Protein AF-0000000077099229 (afdb_homodimer)

Nearest PDB structures (foldseek):
  5cpg-assembly1_B  TM=9.587E-01  e=9.617E-16  Pseudomonas aeruginosa
  1iq6-assembly1_A  TM=9.570E-01  e=9.089E-16  Aeromonas caviae
  4rlu-assembly1_A  TM=8.015E-01  e=5.102E-09  Mycobacterium tuberculosis H37Rv
  4rlw-assembly1_A  TM=8.121E-01  e=6.395E-09  Mycobacterium tuberculosis H37Rv
  5zy8-assembly1_C  TM=7.718E-01  e=1.602E-07  Mycobacterium tuberculosis H37Rv

pLDDT: mean 91.61, std 17.65, range [23.22, 98.94]

Secondary structure (DSSP, 8-state):
-------TT-EEEEEEE--HHHHHHHHHHH----HHHH-HHHHHTSTTSS-B--HHHHHHHHHHHHHHTSS-TTPEEEEEEEEE-S--BTTPEEEEEEEEEEEEE-SS-EEEEEEEEEE-TT--EEEEEEEEEE-------GGGT-/-------TT-EEEEEEE--HHHHHHHHHHH----HHHH-HHHHHTSTTSS-B--HHHHHHHHHHHHHHTSS-TTPEEEEEEEEE-S--BTT-EEEEEEEEEEEEE-SS-EEEEEEEEEE-TT--EEEEEEEEEE-------GGGT-

Organism: Anaerostipes caccae (strain DSM 14662 / CCUG 47493 / JCM 13470 / NCIMB 13811 / L1-92) (NCBI:txid411490)

Sequence (292 aa):
MGNCSLKVGDECSFCKQISNEDVLAFAEVTGDKNPLHLDDDYAKDTVFKERIAHGMISAGVISAAIAMKLPGPGTTYLGQSLKFTGPVKIGDTVTASLRVKELKEKTKFTIATITTTCVNQEGRVVVEGEATVIPPEHKEDTACLNMGNCSLKVGDECSFCKQISNEDVLAFAEVTGDKNPLHLDDDYAKDTVFKERIAHGMISAGVISAAIAMKLPGPGTTYLGQSLKFTGPVKIGDTVTASLRVKELKEKTKFTIATITTTCVNQEGRVVVEGEATVIPPEHKEDTACLN

Radius of gyration: 19.51 Å; Cα contacts (8 Å, |Δi|>4): 720; chains: 2; bounding box: 43×66×43 Å

Structure (mmCIF, N/CA/C/O backbone):
data_AF-0000000077099229-model_v1
#
loop_
_entity.id
_entity.type
_entity.pdbx_description
1 polymer 'MaoC-like protein'
#
loop_
_atom_site.group_PDB
_atom_site.id
_atom_site.type_symbol
_atom_site.label_atom_id
_atom_site.label_alt_id
_atom_site.label_comp_id
_atom_site.label_asym_id
_atom_site.label_entity_id
_atom_site.label_seq_id
_atom_site.pdbx_PDB_ins_code
_atom_site.Cartn_x
_atom_site.Cartn_y
_atom_site.Cartn_z
_atom_site.occupancy
_atom_site.B_iso_or_equiv
_atom_site.auth_seq_id
_atom_site.auth_comp_id
_atom_site.auth_asym_id
_atom_site.auth_atom_id
_atom_site.pdbx_PDB_model_num
ATOM 1 N N . MET A 1 1 ? -17.109 25.312 11.188 1 26.19 1 MET A N 1
ATOM 2 C CA . MET A 1 1 ? -16.938 23.859 11.281 1 26.19 1 MET A CA 1
ATOM 3 C C . MET A 1 1 ? -15.875 23.5 12.305 1 26.19 1 MET A C 1
ATOM 5 O O . MET A 1 1 ? -14.742 23.984 12.227 1 26.19 1 MET A O 1
ATOM 9 N N . GLY A 1 2 ? -16.125 23.328 13.539 1 33.41 2 GLY A N 1
ATOM 10 C CA . GLY A 1 2 ? -15.312 23.281 14.75 1 33.41 2 GLY A CA 1
ATOM 11 C C . GLY A 1 2 ? -14.023 22.5 14.562 1 33.41 2 GLY A C 1
ATOM 12 O O . GLY A 1 2 ? -13.938 21.609 13.711 1 33.41 2 GLY A O 1
ATOM 13 N N . ASN A 1 3 ? -12.867 22.984 14.719 1 41.84 3 ASN A N 1
ATOM 14 C CA . ASN A 1 3 ? -11.531 22.406 14.758 1 41.84 3 ASN A CA 1
ATOM 15 C C . ASN A 1 3 ? -11.539 21.016 15.375 1 41.84 3 ASN A C 1
ATOM 17 O O . ASN A 1 3 ? -11.281 20.859 16.562 1 41.84 3 ASN A O 1
ATOM 21 N N . CYS A 1 4 ? -12.562 20.172 15.344 1 52 4 CYS A N 1
ATOM 22 C CA . CYS A 1 4 ? -12.789 19.016 16.188 1 52 4 CYS A CA 1
ATOM 23 C C . CYS A 1 4 ? -11.539 18.141 16.281 1 52 4 CYS A C 1
ATOM 25 O O . CYS A 1 4 ? -11.055 17.641 15.266 1 52 4 CYS A O 1
ATOM 27 N N . SER A 1 5 ? -10.562 18.438 17.422 1 77.94 5 SER A N 1
ATOM 28 C CA . SER A 1 5 ? -9.414 17.641 17.812 1 77.94 5 SER A CA 1
ATOM 29 C C . SER A 1 5 ? -9.688 16.141 17.641 1 77.94 5 SER A C 1
ATOM 31 O O . SER A 1 5 ? -10.812 15.688 17.844 1 77.94 5 SER A O 1
ATOM 33 N N . LEU A 1 6 ? -8.93 15.469 17.031 1 91.19 6 LEU A N 1
ATOM 34 C CA . LEU A 1 6 ? -8.992 14.023 16.875 1 91.19 6 LEU A CA 1
ATOM 35 C C . LEU A 1 6 ? -9.18 13.336 18.219 1 91.19 6 LEU A C 1
ATOM 37 O O . LEU A 1 6 ? -8.508 13.68 19.203 1 91.19 6 LEU A O 1
ATOM 41 N N . LYS A 1 7 ? -10.172 12.547 18.406 1 94.56 7 LYS A N 1
ATOM 42 C CA . LYS A 1 7 ? -10.438 11.828 19.656 1 94.56 7 LYS A CA 1
ATOM 43 C C . LYS A 1 7 ? -10.516 10.328 19.422 1 94.56 7 LYS A C 1
ATOM 45 O O . LYS A 1 7 ? -10.898 9.883 18.328 1 94.56 7 LYS A O 1
ATOM 50 N N . VAL A 1 8 ? -10.133 9.617 20.469 1 97.06 8 VAL A N 1
ATOM 51 C CA . VAL A 1 8 ? -10.305 8.172 20.422 1 97.06 8 VAL A CA 1
ATOM 52 C C . VAL A 1 8 ? -11.773 7.832 20.141 1 97.06 8 VAL A C 1
ATOM 54 O O . VAL A 1 8 ? -12.672 8.422 20.75 1 97.06 8 VAL A O 1
ATOM 57 N N . GLY A 1 9 ? -12.023 6.957 19.188 1 97.69 9 GLY A N 1
ATOM 58 C CA . GLY A 1 9 ? -13.383 6.578 18.828 1 97.69 9 GLY A CA 1
ATOM 59 C C . GLY A 1 9 ? -13.891 7.27 17.578 1 97.69 9 GLY A C 1
ATOM 60 O O . GLY A 1 9 ? -14.898 6.852 17 1 97.69 9 GLY A O 1
ATOM 61 N N . ASP A 1 10 ? -13.258 8.391 17.234 1 97.25 10 ASP A N 1
ATOM 62 C CA . ASP A 1 10 ? -13.625 9.031 15.977 1 97.25 10 ASP A CA 1
ATOM 63 C C . ASP A 1 10 ? -13.578 8.031 14.82 1 97.25 10 ASP A C 1
ATOM 65 O O . ASP A 1 10 ? -12.68 7.184 14.766 1 97.25 10 ASP A O 1
ATOM 69 N N . GLU A 1 11 ? -14.516 8.062 13.93 1 98.06 11 GLU A N 1
ATOM 70 C CA . GLU A 1 11 ? -14.594 7.16 12.781 1 98.06 11 GLU A CA 1
ATOM 71 C C . GLU A 1 11 ? -14.945 7.922 11.508 1 98.06 11 GLU A C 1
ATOM 73 O O . GLU A 1 11 ? -15.602 8.961 11.562 1 98.06 11 GLU A O 1
ATOM 78 N N . CYS A 1 12 ? -14.531 7.434 10.406 1 97.88 12 CYS A N 1
ATOM 79 C CA . CYS A 1 12 ? -14.883 7.93 9.078 1 97.88 12 CYS A CA 1
ATOM 80 C C . CYS A 1 12 ? -14.648 6.863 8.016 1 97.88 12 CYS A C 1
ATOM 82 O O . CYS A 1 12 ? -14.086 5.805 8.305 1 97.88 12 CYS A O 1
ATOM 84 N N . SER A 1 13 ? -15.172 7.059 6.852 1 98.19 13 SER A N 1
ATOM 85 C CA . SER A 1 13 ? -14.977 6.121 5.754 1 98.19 13 SER A CA 1
ATOM 86 C C . SER A 1 13 ? -14.781 6.852 4.43 1 98.19 13 SER A C 1
ATOM 88 O O . SER A 1 13 ? -15.078 8.039 4.32 1 98.19 13 SER A O 1
ATOM 90 N N . PHE A 1 14 ? -14.234 6.199 3.549 1 98.44 14 PHE A N 1
ATOM 91 C CA . PHE A 1 14 ? -13.977 6.617 2.176 1 98.44 14 PHE A CA 1
ATOM 92 C C . PHE A 1 14 ? -14.148 5.449 1.213 1 98.44 14 PHE A C 1
ATOM 94 O O . PHE A 1 14 ? -13.719 4.332 1.501 1 98.44 14 PHE A O 1
ATOM 101 N N . CYS A 1 15 ? -14.875 5.605 0.124 1 98.19 15 CYS A N 1
ATOM 102 C CA . CYS A 1 15 ? -15.062 4.488 -0.792 1 98.19 15 CYS A CA 1
ATOM 103 C C . CYS A 1 15 ? -14.68 4.875 -2.215 1 98.19 15 CYS A C 1
ATOM 105 O O . CYS A 1 15 ? -14.758 6.051 -2.584 1 98.19 15 CYS A O 1
ATOM 107 N N . LYS A 1 16 ? -14.32 3.922 -2.941 1 98.5 16 LYS A N 1
ATOM 108 C CA . LYS A 1 16 ? -13.945 4.07 -4.348 1 98.5 16 LYS A CA 1
ATOM 109 C C . LYS A 1 16 ? -14.234 2.791 -5.129 1 98.5 16 LYS A C 1
ATOM 111 O O . LYS A 1 16 ? -13.977 1.688 -4.641 1 98.5 16 LYS A O 1
ATOM 116 N N . GLN A 1 17 ? -14.797 2.98 -6.266 1 98.81 17 GLN A N 1
ATOM 117 C CA . GLN A 1 17 ? -14.891 1.844 -7.18 1 98.81 17 GLN A CA 1
ATOM 118 C C . GLN A 1 17 ? -13.562 1.592 -7.883 1 98.81 17 GLN A C 1
ATOM 120 O O . GLN A 1 17 ? -12.922 2.527 -8.367 1 98.81 17 GLN A O 1
ATOM 125 N N . ILE A 1 18 ? -13.141 0.345 -7.953 1 98.81 18 ILE A N 1
ATOM 126 C CA . ILE A 1 18 ? -11.891 -0.024 -8.594 1 98.81 18 ILE A CA 1
ATOM 127 C C . ILE A 1 18 ? -12.156 -0.46 -10.039 1 98.81 18 ILE A C 1
ATOM 129 O O . ILE A 1 18 ? -12.641 -1.569 -10.273 1 98.81 18 ILE A O 1
ATOM 133 N N . SER A 1 19 ? -11.742 0.372 -10.961 1 98.81 19 SER A N 1
ATOM 134 C CA . SER A 1 19 ? -12.016 0.11 -12.375 1 98.81 19 SER A CA 1
ATOM 135 C C . SER A 1 19 ? -10.859 -0.639 -13.031 1 98.81 19 SER A C 1
ATOM 137 O O . SER A 1 19 ? -9.797 -0.795 -12.43 1 98.81 19 SER A O 1
ATOM 139 N N . ASN A 1 20 ? -11.117 -1.108 -14.234 1 98.69 20 ASN A N 1
ATOM 140 C CA . ASN A 1 20 ? -10.047 -1.685 -15.039 1 98.69 20 ASN A CA 1
ATOM 141 C C . ASN A 1 20 ? -8.906 -0.693 -15.25 1 98.69 20 ASN A C 1
ATOM 143 O O . ASN A 1 20 ? -7.734 -1.069 -15.195 1 98.69 20 ASN A O 1
ATOM 147 N N . GLU A 1 21 ? -9.273 0.571 -15.508 1 98.62 21 GLU A N 1
ATOM 148 C CA . GLU A 1 21 ? -8.273 1.614 -15.695 1 98.62 21 GLU A CA 1
ATOM 149 C C . GLU A 1 21 ? -7.406 1.784 -14.453 1 98.62 21 GLU A C 1
ATOM 151 O O . GLU A 1 21 ? -6.207 2.041 -14.555 1 98.62 21 GLU A O 1
ATOM 156 N N . ASP A 1 22 ? -8.008 1.665 -13.305 1 98.81 22 ASP A N 1
ATOM 157 C CA . ASP A 1 22 ? -7.254 1.755 -12.062 1 98.81 22 ASP A CA 1
ATOM 158 C C . ASP A 1 22 ? -6.223 0.633 -11.961 1 98.81 22 ASP A C 1
ATOM 160 O O . ASP A 1 22 ? -5.078 0.87 -11.578 1 98.81 22 ASP A O 1
ATOM 164 N N . VAL A 1 23 ? -6.645 -0.583 -12.289 1 98.81 23 VAL A N 1
ATOM 165 C CA . VAL A 1 23 ? -5.777 -1.754 -12.211 1 98.81 23 VAL A CA 1
ATOM 166 C C . VAL A 1 23 ? -4.594 -1.585 -13.164 1 98.81 23 VAL A C 1
ATOM 168 O O . VAL A 1 23 ? -3.443 -1.813 -12.781 1 98.81 23 VAL A O 1
ATOM 171 N N . LEU A 1 24 ? -4.871 -1.12 -14.375 1 98.69 24 LEU A N 1
ATOM 172 C CA . LEU A 1 24 ? -3.812 -0.911 -15.352 1 98.69 24 LEU A CA 1
ATOM 173 C C . LEU A 1 24 ? -2.861 0.191 -14.898 1 98.69 24 LEU A C 1
ATOM 175 O O . LEU A 1 24 ? -1.641 0.04 -15 1 98.69 24 LEU A O 1
ATOM 179 N N . ALA A 1 25 ? -3.42 1.273 -14.445 1 98.75 25 ALA A N 1
ATOM 180 C CA . ALA A 1 25 ? -2.604 2.396 -13.992 1 98.75 25 ALA A CA 1
ATOM 181 C C . ALA A 1 25 ? -1.753 2.008 -12.781 1 98.75 25 ALA A C 1
ATOM 183 O O . ALA A 1 25 ? -0.589 2.402 -12.688 1 98.75 25 ALA A O 1
ATOM 184 N N . PHE A 1 26 ? -2.34 1.227 -11.859 1 98.81 26 PHE A N 1
ATOM 185 C CA . PHE A 1 26 ? -1.591 0.796 -10.68 1 98.81 26 PHE A CA 1
ATOM 186 C C . PHE A 1 26 ? -0.391 -0.053 -11.086 1 98.81 26 PHE A C 1
ATOM 188 O O . PHE A 1 26 ? 0.701 0.104 -10.531 1 98.81 26 PHE A O 1
ATOM 195 N N . ALA A 1 27 ? -0.649 -0.926 -12.016 1 98.69 27 ALA A N 1
ATOM 196 C CA . ALA A 1 27 ? 0.44 -1.76 -12.516 1 98.69 27 ALA A CA 1
ATOM 197 C C . ALA A 1 27 ? 1.562 -0.904 -13.094 1 98.69 27 ALA A C 1
ATOM 199 O O . ALA A 1 27 ? 2.744 -1.193 -12.891 1 98.69 27 ALA A O 1
ATOM 200 N N . GLU A 1 28 ? 1.212 0.116 -13.773 1 98.38 28 GLU A N 1
ATOM 201 C CA . GLU A 1 28 ? 2.211 1.001 -14.367 1 98.38 28 GLU A CA 1
ATOM 202 C C . GLU A 1 28 ? 2.941 1.804 -13.297 1 98.38 28 GLU A C 1
ATOM 204 O O . GLU A 1 28 ? 4.164 1.95 -13.352 1 98.38 28 GLU A O 1
ATOM 209 N N . VAL A 1 29 ? 2.238 2.322 -12.367 1 98.62 29 VAL A N 1
ATOM 210 C CA . VAL A 1 29 ? 2.791 3.164 -11.312 1 98.62 29 VAL A CA 1
ATOM 211 C C . VAL A 1 29 ? 3.768 2.352 -10.461 1 98.62 29 VAL A C 1
ATOM 213 O O . VAL A 1 29 ? 4.816 2.857 -10.062 1 98.62 29 VAL A O 1
ATOM 216 N N . THR A 1 30 ? 3.492 1.083 -10.195 1 98.38 30 THR A N 1
ATOM 217 C CA . THR A 1 30 ? 4.242 0.325 -9.203 1 98.38 30 THR A CA 1
ATOM 218 C C . THR A 1 30 ? 5.207 -0.645 -9.883 1 98.38 30 THR A C 1
ATOM 220 O O . THR A 1 30 ? 6.227 -1.022 -9.297 1 98.38 30 THR A O 1
ATOM 223 N N . GLY A 1 31 ? 4.797 -1.107 -11.102 1 98 31 GLY A N 1
ATOM 224 C CA . GLY A 1 31 ? 5.531 -2.176 -11.758 1 98 31 GLY A CA 1
ATOM 225 C C . GLY A 1 31 ? 4.98 -3.555 -11.453 1 98 31 GLY A C 1
ATOM 226 O O . GLY A 1 31 ? 5.496 -4.559 -11.945 1 98 31 GLY A O 1
ATOM 227 N N . ASP A 1 32 ? 3.953 -3.666 -10.617 1 98.12 32 ASP A N 1
ATOM 228 C CA . ASP A 1 32 ? 3.338 -4.953 -10.312 1 98.12 32 ASP A CA 1
ATOM 229 C C . ASP A 1 32 ? 2.484 -5.449 -11.477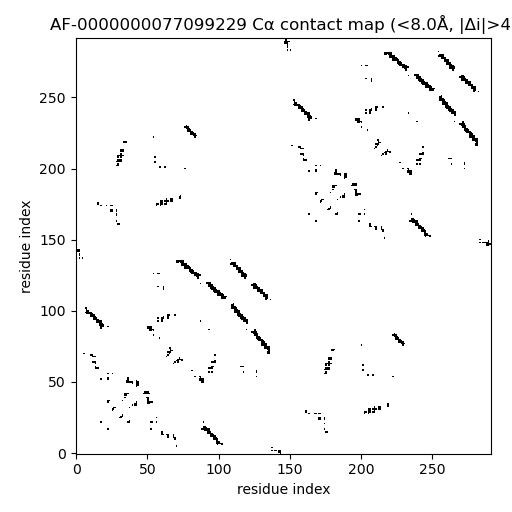 1 98.12 32 ASP A C 1
ATOM 231 O O . ASP A 1 32 ? 1.293 -5.148 -11.555 1 98.12 32 ASP A O 1
ATOM 235 N N . LYS A 1 33 ? 3.047 -6.254 -12.25 1 97.88 33 LYS A N 1
ATOM 236 C CA . LYS A 1 33 ? 2.387 -6.758 -13.453 1 97.88 33 LYS A CA 1
ATOM 237 C C . LYS A 1 33 ? 2.053 -8.242 -13.312 1 97.88 33 LYS A C 1
ATOM 239 O O . LYS A 1 33 ? 2.146 -9 -14.281 1 97.88 33 LYS A O 1
ATOM 244 N N . ASN A 1 34 ? 1.8 -8.68 -12.133 1 96.81 34 ASN A N 1
ATOM 245 C CA . ASN A 1 34 ? 1.312 -10.031 -11.883 1 96.81 34 ASN A CA 1
ATOM 246 C C . ASN A 1 34 ? 0.174 -10.398 -12.828 1 96.81 34 ASN A C 1
ATOM 248 O O . ASN A 1 34 ? -0.811 -9.664 -12.938 1 96.81 34 ASN A O 1
ATOM 252 N N . PRO A 1 35 ? 0.265 -11.453 -13.523 1 96.56 35 PRO A N 1
ATOM 253 C CA . PRO A 1 35 ? -0.776 -11.836 -14.484 1 96.56 35 PRO A CA 1
ATOM 254 C C . PRO A 1 35 ? -2.148 -11.992 -13.828 1 96.56 35 PRO A C 1
ATOM 256 O O . PRO A 1 35 ? -3.174 -11.867 -14.508 1 96.56 35 PRO A O 1
ATOM 259 N N . LEU A 1 36 ? -2.201 -12.242 -12.555 1 95.62 36 LEU A N 1
ATOM 260 C CA . LEU A 1 36 ? -3.461 -12.297 -11.82 1 95.62 36 LEU A CA 1
ATOM 261 C C . LEU A 1 36 ? -4.285 -11.031 -12.062 1 95.62 36 LEU A C 1
ATOM 263 O O . LEU A 1 36 ? -5.52 -11.078 -12.008 1 95.62 36 LEU A O 1
ATOM 267 N N . HIS A 1 37 ? -3.615 -9.938 -12.281 1 98.12 37 HIS A N 1
ATOM 268 C CA . HIS A 1 37 ? -4.277 -8.641 -12.367 1 98.12 37 HIS A CA 1
ATOM 269 C C . HIS A 1 37 ? -4.469 -8.219 -13.82 1 98.12 37 HIS A C 1
ATOM 271 O O . HIS A 1 37 ? -5.277 -7.328 -14.102 1 98.12 37 HIS A O 1
ATOM 277 N N . LEU A 1 38 ? -3.748 -8.789 -14.75 1 98.31 38 LEU A N 1
ATOM 278 C CA . LEU A 1 38 ? -3.65 -8.133 -16.047 1 98.31 38 LEU A CA 1
ATOM 279 C C . LEU A 1 38 ? -3.992 -9.109 -17.172 1 98.31 38 LEU A C 1
ATOM 281 O O . LEU A 1 38 ? -4.289 -8.695 -18.297 1 98.31 38 LEU A O 1
ATOM 285 N N . ASP A 1 39 ? -3.891 -10.398 -16.922 1 97.81 39 ASP A N 1
ATOM 286 C CA . ASP A 1 39 ? -3.967 -11.398 -17.984 1 97.81 39 ASP A CA 1
ATOM 287 C C . ASP A 1 39 ? -5.223 -12.258 -17.828 1 97.81 39 ASP A C 1
ATOM 289 O O . ASP A 1 39 ? -5.262 -13.18 -17.016 1 97.81 39 ASP A O 1
ATOM 293 N N . ASP A 1 40 ? -6.156 -12.062 -18.688 1 97.75 40 ASP A N 1
ATOM 294 C CA . ASP A 1 40 ? -7.43 -12.781 -18.625 1 97.75 40 ASP A CA 1
ATOM 295 C C . ASP A 1 40 ? -7.223 -14.289 -18.75 1 97.75 40 ASP A C 1
ATOM 297 O O . ASP A 1 40 ? -7.887 -15.07 -18.078 1 97.75 40 ASP A O 1
ATOM 301 N N . ASP A 1 41 ? -6.34 -14.633 -19.656 1 97.19 41 ASP A N 1
ATOM 302 C CA . ASP A 1 41 ? -6.113 -16.062 -19.906 1 97.19 41 ASP A CA 1
ATOM 303 C C . ASP A 1 41 ? -5.488 -16.734 -18.688 1 97.19 41 ASP A C 1
ATOM 305 O O . ASP A 1 41 ? -5.844 -17.859 -18.344 1 97.19 41 ASP A O 1
ATOM 309 N N . TYR A 1 42 ? -4.613 -16.109 -18.094 1 95.12 42 TYR A N 1
ATOM 310 C CA . TYR A 1 42 ? -4.023 -16.641 -16.859 1 95.12 42 TYR A CA 1
ATOM 311 C C . TYR A 1 42 ? -5.062 -16.703 -15.75 1 95.12 42 TYR A C 1
ATOM 313 O O . TYR A 1 42 ? -5.188 -17.734 -15.078 1 95.12 42 TYR A O 1
ATOM 321 N N . ALA A 1 43 ? -5.777 -15.633 -15.562 1 95.06 43 ALA A N 1
ATOM 322 C CA . ALA A 1 43 ? -6.703 -15.492 -14.438 1 95.06 43 ALA A CA 1
ATOM 323 C C . ALA A 1 43 ? -7.836 -16.5 -14.523 1 95.06 43 ALA A C 1
ATOM 325 O O . ALA A 1 43 ? -8.328 -17 -13.508 1 95.06 43 ALA A O 1
ATOM 326 N N . LYS A 1 44 ? -8.258 -16.828 -15.75 1 96.06 44 LYS A N 1
ATOM 327 C CA . LYS A 1 44 ? -9.367 -17.766 -15.945 1 96.06 44 LYS A CA 1
ATOM 328 C C . LYS A 1 44 ? -9.023 -19.141 -15.375 1 96.06 44 LYS A C 1
ATOM 330 O O . LYS A 1 44 ? -9.922 -19.906 -15 1 96.06 44 LYS A O 1
ATOM 335 N N . ASP A 1 45 ? -7.773 -19.406 -15.266 1 93.56 45 ASP A N 1
ATOM 336 C CA . ASP A 1 45 ? -7.328 -20.734 -14.836 1 93.56 45 ASP A CA 1
ATOM 337 C C . ASP A 1 45 ? -7.035 -20.75 -13.336 1 93.56 45 ASP A C 1
ATOM 339 O O . ASP A 1 45 ? -6.637 -21.781 -12.789 1 93.56 45 ASP A O 1
ATOM 343 N N . THR A 1 46 ? -7.168 -19.641 -12.727 1 91.5 46 THR A N 1
ATOM 344 C CA . THR A 1 46 ? -6.984 -19.578 -11.281 1 91.5 46 THR A CA 1
ATOM 345 C C . THR A 1 46 ? -8.305 -19.844 -10.555 1 91.5 46 THR A C 1
ATOM 347 O O . THR A 1 46 ? -9.344 -20.016 -11.195 1 91.5 46 THR A O 1
ATOM 350 N N . VAL A 1 47 ? -8.227 -19.906 -9.25 1 90.56 47 VAL A N 1
ATOM 351 C CA . VAL A 1 47 ? -9.398 -20.141 -8.422 1 90.56 47 VAL A CA 1
ATOM 352 C C . VAL A 1 47 ? -10.375 -18.984 -8.555 1 90.56 47 VAL A C 1
ATOM 354 O O . VAL A 1 47 ? -11.57 -19.125 -8.281 1 90.56 47 VAL A O 1
ATOM 357 N N . PHE A 1 48 ? -9.969 -17.859 -9.023 1 93.5 48 PHE A N 1
ATOM 358 C CA . PHE A 1 48 ? -10.797 -16.656 -9.109 1 93.5 48 PHE A CA 1
ATOM 359 C C . PHE A 1 48 ? -11.57 -16.625 -10.422 1 93.5 48 PHE A C 1
ATOM 361 O O . PHE A 1 48 ? -12.547 -15.891 -10.562 1 93.5 48 PHE A O 1
ATOM 368 N N . LYS A 1 49 ? -11.039 -17.312 -11.469 1 96.56 49 LYS A N 1
ATOM 369 C CA . LYS A 1 49 ? -11.68 -17.516 -12.766 1 96.56 49 LYS A CA 1
ATOM 370 C C . LYS A 1 49 ? -11.742 -16.219 -13.555 1 96.56 49 LYS A C 1
ATOM 372 O O . LYS A 1 49 ? -12.25 -16.203 -14.68 1 96.56 49 LYS A O 1
ATOM 377 N N . GLU A 1 50 ? -11.305 -15.141 -13.008 1 97.56 50 GLU A N 1
ATOM 378 C CA . GLU A 1 50 ? -11.195 -13.828 -13.633 1 97.56 50 GLU A CA 1
ATOM 379 C C . GLU A 1 50 ? -10.086 -13 -12.992 1 97.56 50 GLU A C 1
ATOM 381 O O . GLU A 1 50 ? -9.555 -13.375 -11.953 1 97.56 50 GLU A O 1
ATOM 386 N N . ARG A 1 51 ? -9.719 -11.898 -13.695 1 97.94 51 ARG A N 1
ATOM 387 C CA . ARG A 1 51 ? -8.734 -10.992 -13.102 1 97.94 51 ARG A CA 1
ATOM 388 C C . ARG A 1 51 ? -9.273 -10.375 -11.812 1 97.94 51 ARG A C 1
ATOM 390 O O . ARG A 1 51 ? -10.461 -10.078 -11.703 1 97.94 51 ARG A O 1
ATOM 397 N N . ILE A 1 52 ? -8.422 -10.156 -10.875 1 98.06 52 ILE A N 1
ATOM 398 C CA . ILE A 1 52 ? -8.727 -9.43 -9.648 1 98.06 52 ILE A CA 1
ATOM 399 C C . ILE A 1 52 ? -7.816 -8.211 -9.523 1 98.06 52 ILE A C 1
ATOM 401 O O . ILE A 1 52 ? -6.777 -8.133 -10.188 1 98.06 52 ILE A O 1
ATOM 405 N N . ALA A 1 53 ? -8.227 -7.246 -8.781 1 98.5 53 ALA A N 1
ATOM 406 C CA . ALA A 1 53 ? -7.414 -6.055 -8.547 1 98.5 53 ALA A CA 1
ATOM 407 C C . ALA A 1 53 ? -6.27 -6.359 -7.582 1 98.5 53 ALA A C 1
ATOM 409 O O . ALA A 1 53 ? -6.328 -7.324 -6.82 1 98.5 53 ALA A O 1
ATOM 410 N N . HIS A 1 54 ? -5.234 -5.59 -7.699 1 98.44 54 HIS A N 1
ATOM 411 C CA . HIS A 1 54 ? -4.168 -5.684 -6.707 1 98.44 54 HIS A CA 1
ATOM 412 C C . HIS A 1 54 ? -4.699 -5.43 -5.301 1 98.44 54 HIS A C 1
ATOM 414 O O . HIS A 1 54 ? -5.391 -4.434 -5.062 1 98.44 54 HIS A O 1
ATOM 420 N N . GLY A 1 55 ? -4.324 -6.293 -4.332 1 97.75 55 GLY A N 1
ATOM 421 C CA . GLY A 1 55 ? -4.664 -6.004 -2.947 1 97.75 55 GLY A CA 1
ATOM 422 C C . GLY A 1 55 ? -4.141 -4.656 -2.475 1 97.75 55 GLY A C 1
ATOM 423 O O . GLY A 1 55 ? -4.801 -3.973 -1.688 1 97.75 55 GLY A O 1
ATOM 424 N N . MET A 1 56 ? -3.055 -4.25 -2.99 1 98.25 56 MET A N 1
ATOM 425 C CA . MET A 1 56 ? -2.373 -3.025 -2.576 1 98.25 56 MET A CA 1
ATOM 426 C C . MET A 1 56 ? -3.127 -1.793 -3.064 1 98.25 56 MET A C 1
ATOM 428 O O . MET A 1 56 ? -2.91 -0.688 -2.564 1 98.25 56 MET A O 1
ATOM 432 N N . ILE A 1 57 ? -4.02 -1.863 -4.027 1 98.69 57 ILE A N 1
ATOM 433 C CA . ILE A 1 57 ? -4.898 -0.752 -4.375 1 98.69 57 ILE A CA 1
ATOM 434 C C . ILE A 1 57 ? -5.812 -0.427 -3.195 1 98.69 57 ILE A C 1
ATOM 436 O O . ILE A 1 57 ? -6.039 0.745 -2.883 1 98.69 57 ILE A O 1
ATOM 440 N N . SER A 1 58 ? -6.328 -1.458 -2.545 1 98.62 58 SER A N 1
ATOM 441 C CA . SER A 1 58 ? -7.137 -1.245 -1.351 1 98.62 58 SER A CA 1
ATOM 442 C C . SER A 1 58 ? -6.336 -0.539 -0.26 1 98.62 58 SER A C 1
ATOM 444 O O . SER A 1 58 ? -6.875 0.304 0.462 1 98.62 58 SER A O 1
ATOM 446 N N . ALA A 1 59 ? -5.043 -0.935 -0.128 1 98.62 59 ALA A N 1
ATOM 447 C CA . ALA A 1 59 ? -4.172 -0.21 0.792 1 98.62 59 ALA A CA 1
ATOM 448 C C . ALA A 1 59 ? -4.094 1.269 0.422 1 98.62 59 ALA A C 1
ATOM 450 O O . ALA A 1 59 ? -4.051 2.133 1.301 1 98.62 59 ALA A O 1
ATOM 451 N N . GLY A 1 60 ? -4.043 1.547 -0.852 1 98.75 60 GLY A N 1
ATOM 452 C CA . GLY A 1 60 ? -4.094 2.922 -1.323 1 98.75 60 GLY A CA 1
ATOM 453 C C . GLY A 1 60 ? -5.379 3.637 -0.941 1 98.75 60 GLY A C 1
ATOM 454 O O . GLY A 1 60 ? -5.359 4.824 -0.611 1 98.75 60 GLY A O 1
ATOM 455 N N . VAL A 1 61 ? -6.473 2.932 -1.024 1 98.81 61 VAL A N 1
ATOM 456 C CA . VAL A 1 61 ? -7.754 3.512 -0.639 1 98.81 61 VAL A CA 1
ATOM 457 C C . VAL A 1 61 ? -7.75 3.832 0.854 1 98.81 61 VAL A C 1
ATOM 459 O O . VAL A 1 61 ? -8.312 4.844 1.28 1 98.81 61 VAL A O 1
ATOM 462 N N . ILE A 1 62 ? -7.098 3.033 1.665 1 98.81 62 ILE A N 1
ATOM 463 C CA . ILE A 1 62 ? -6.93 3.324 3.086 1 98.81 62 ILE A CA 1
ATOM 464 C C . ILE A 1 62 ? -6.141 4.621 3.256 1 98.81 62 ILE A C 1
ATOM 466 O O . ILE A 1 62 ? -6.527 5.492 4.039 1 98.81 62 ILE A O 1
ATOM 470 N N . SER A 1 63 ? -5.012 4.676 2.514 1 98.44 63 SER A N 1
ATOM 471 C CA . SER A 1 63 ? -4.207 5.891 2.596 1 98.44 63 SER A CA 1
ATOM 472 C C . SER A 1 63 ? -5.031 7.125 2.234 1 98.44 63 SER A C 1
ATOM 474 O O . SER A 1 63 ? -4.871 8.18 2.846 1 98.44 63 SER A O 1
ATOM 476 N N . ALA A 1 64 ? -5.891 7.008 1.24 1 98.44 64 ALA A N 1
ATOM 477 C CA . ALA A 1 64 ? -6.777 8.102 0.846 1 98.44 64 ALA A CA 1
ATOM 478 C C . ALA A 1 64 ? -7.699 8.5 1.994 1 98.44 64 ALA A C 1
ATOM 480 O O . ALA A 1 64 ? -7.863 9.688 2.283 1 98.44 64 ALA A O 1
ATOM 481 N N . ALA A 1 65 ? -8.305 7.52 2.631 1 98.56 65 ALA A N 1
ATOM 482 C CA . ALA A 1 65 ? -9.203 7.797 3.75 1 98.56 65 ALA A CA 1
ATOM 483 C C . ALA A 1 65 ? -8.477 8.555 4.859 1 98.56 65 ALA A C 1
ATOM 485 O O . ALA A 1 65 ? -9.016 9.516 5.418 1 98.56 65 ALA A O 1
ATOM 486 N N . ILE A 1 66 ? -7.27 8.109 5.125 1 97.69 66 ILE A N 1
ATOM 487 C CA . ILE A 1 66 ? -6.465 8.727 6.176 1 97.69 66 ILE A CA 1
ATOM 488 C C . ILE A 1 66 ? -6.137 10.164 5.793 1 97.69 66 ILE A C 1
ATOM 490 O O . ILE A 1 66 ? -6.301 11.078 6.605 1 97.69 66 ILE A O 1
ATOM 494 N N . ALA A 1 67 ? -5.738 10.383 4.57 1 96.12 67 ALA A N 1
ATOM 495 C CA . ALA A 1 67 ? -5.262 11.68 4.102 1 96.12 67 ALA A CA 1
ATOM 496 C C . ALA A 1 67 ? -6.422 12.648 3.898 1 96.12 67 ALA A C 1
ATOM 498 O O . ALA A 1 67 ? -6.27 13.859 4.094 1 96.12 67 ALA A O 1
ATOM 499 N N . MET A 1 68 ? -7.586 12.078 3.52 1 96.06 68 MET A N 1
ATOM 500 C CA . MET A 1 68 ? -8.648 12.961 3.053 1 96.06 68 MET A CA 1
ATOM 501 C C . MET A 1 68 ? -9.75 13.086 4.102 1 96.06 68 MET A C 1
ATOM 503 O O . MET A 1 68 ? -10.539 14.031 4.062 1 96.06 68 MET A O 1
ATOM 507 N N . LYS A 1 69 ? -9.828 12.164 5.043 1 95.81 69 LYS A N 1
ATOM 508 C CA . LYS A 1 69 ? -10.992 12.148 5.93 1 95.81 69 LYS A CA 1
ATOM 509 C C . LYS A 1 69 ? -10.562 12.219 7.395 1 95.81 69 LYS A C 1
ATOM 511 O O . LYS A 1 69 ? -10.891 13.18 8.094 1 95.81 69 LYS A O 1
ATOM 516 N N . LEU A 1 70 ? -9.891 11.297 7.867 1 94.94 70 LEU A N 1
ATOM 517 C CA . LEU A 1 70 ? -9.516 11.156 9.273 1 94.94 70 LEU A CA 1
ATOM 518 C C . LEU A 1 70 ? -8.109 10.578 9.406 1 94.94 70 LEU A C 1
ATOM 520 O O . LEU A 1 70 ? -7.891 9.398 9.133 1 94.94 70 LEU A O 1
ATOM 524 N N . PRO A 1 71 ? -7.137 11.43 9.852 1 95.31 71 PRO A N 1
ATOM 525 C CA . PRO A 1 71 ? -7.23 12.773 10.422 1 95.31 71 PRO A CA 1
ATOM 526 C C . PRO A 1 71 ? -7.398 13.859 9.359 1 95.31 71 PRO A C 1
ATOM 528 O O . PRO A 1 71 ? -7.848 14.969 9.672 1 95.31 71 PRO A O 1
ATOM 531 N N . GLY A 1 72 ? -6.949 13.5 8.102 1 94 72 GLY A N 1
ATOM 532 C CA . GLY A 1 72 ? -7.188 14.477 7.051 1 94 72 GLY A CA 1
ATOM 533 C C . GLY A 1 72 ? -5.91 15.031 6.457 1 94 72 GLY A C 1
ATOM 534 O O . GLY A 1 72 ? -4.82 14.539 6.742 1 94 72 GLY A O 1
ATOM 535 N N . PRO A 1 73 ? -6.055 16.062 5.559 1 92.5 73 PRO A N 1
ATOM 536 C CA . PRO A 1 73 ? -4.914 16.609 4.812 1 92.5 73 PRO A CA 1
ATOM 537 C C . PRO A 1 73 ? -3.773 17.047 5.723 1 92.5 73 PRO A C 1
ATOM 539 O O . PRO A 1 73 ? -4.016 17.672 6.762 1 92.5 73 PRO A O 1
ATOM 542 N N . GLY A 1 74 ? -2.539 16.672 5.289 1 91.62 74 GLY A N 1
ATOM 543 C CA . GLY A 1 74 ? -1.361 17.016 6.066 1 91.62 74 GLY A CA 1
ATOM 544 C C . GLY A 1 74 ? -0.913 15.891 6.992 1 91.62 74 GLY A C 1
ATOM 545 O O . GLY A 1 74 ? 0.147 15.984 7.617 1 91.62 74 GLY A O 1
ATOM 546 N N . THR A 1 75 ? -1.645 14.82 7.09 1 94.56 75 THR A N 1
ATOM 547 C CA . THR A 1 75 ? -1.317 13.688 7.953 1 94.56 75 THR A CA 1
ATOM 548 C C . THR A 1 75 ? -0.036 13 7.484 1 94.56 75 THR A C 1
ATOM 550 O O . THR A 1 75 ? 0.164 12.805 6.285 1 94.56 75 THR A O 1
ATOM 553 N N . THR A 1 76 ? 0.768 12.719 8.406 1 93.62 76 THR A N 1
ATOM 554 C CA . THR A 1 76 ? 1.975 11.945 8.133 1 93.62 76 THR A CA 1
ATOM 555 C C . THR A 1 76 ? 1.756 10.469 8.445 1 93.62 76 THR A C 1
ATOM 557 O O . THR A 1 76 ? 1.354 10.117 9.555 1 93.62 76 THR A O 1
ATOM 560 N N . TYR A 1 77 ? 1.957 9.742 7.496 1 97.25 77 TYR A N 1
ATOM 561 C CA . TYR A 1 77 ? 1.794 8.297 7.594 1 97.25 77 TYR A CA 1
ATOM 562 C C . TYR A 1 77 ? 3.051 7.645 8.156 1 97.25 77 TYR A C 1
ATOM 564 O O . TYR A 1 77 ? 4.121 7.723 7.555 1 97.25 77 TYR A O 1
ATOM 572 N N . LEU A 1 78 ? 2.971 6.945 9.336 1 98.12 78 LEU A N 1
ATOM 573 C CA . LEU A 1 78 ? 4.141 6.352 9.977 1 98.12 78 LEU A CA 1
ATOM 574 C C . LEU A 1 78 ? 4.219 4.855 9.672 1 98.12 78 LEU A C 1
ATOM 576 O O . LEU A 1 78 ? 5.312 4.312 9.492 1 98.12 78 LEU A O 1
ATOM 580 N N . GLY A 1 79 ? 3.094 4.223 9.703 1 98.81 79 GLY A N 1
ATOM 581 C CA . GLY A 1 79 ? 3.094 2.785 9.469 1 98.81 79 GLY A CA 1
ATOM 582 C C . GLY A 1 79 ? 1.723 2.236 9.125 1 98.81 79 GLY A C 1
ATOM 583 O O . GLY A 1 79 ? 0.707 2.889 9.375 1 98.81 79 GLY A O 1
ATOM 584 N N . GLN A 1 80 ? 1.699 1.026 8.625 1 98.94 80 GLN A N 1
ATOM 585 C CA . GLN A 1 80 ? 0.477 0.327 8.242 1 98.94 80 GLN A CA 1
ATOM 586 C C . GLN A 1 80 ? 0.681 -1.186 8.258 1 98.94 80 GLN A C 1
ATOM 588 O O . GLN A 1 80 ? 1.638 -1.693 7.668 1 98.94 80 GLN A O 1
ATOM 593 N N . SER A 1 81 ? -0.168 -1.863 8.945 1 98.94 81 SER A N 1
ATOM 594 C CA . SER A 1 81 ? -0.275 -3.309 8.766 1 98.94 81 SER A CA 1
ATOM 595 C C . SER A 1 81 ? -1.479 -3.674 7.906 1 98.94 81 SER A C 1
ATOM 597 O O . SER A 1 81 ? -2.537 -3.049 8.016 1 98.94 81 SER A O 1
ATOM 599 N N . LEU A 1 82 ? -1.283 -4.637 7.086 1 98.88 82 LEU A N 1
ATOM 600 C CA . LEU A 1 82 ? -2.322 -5.074 6.156 1 98.88 82 LEU A CA 1
ATOM 601 C C . LEU A 1 82 ? -2.471 -6.59 6.184 1 98.88 82 LEU A C 1
ATOM 603 O O . LEU A 1 82 ? -1.479 -7.316 6.102 1 98.88 82 LEU A O 1
ATOM 607 N N . LYS A 1 83 ? -3.602 -7.055 6.312 1 98.88 83 LYS A N 1
ATOM 608 C CA . LYS A 1 83 ? -3.994 -8.438 6.062 1 98.88 83 LYS A CA 1
ATOM 609 C C . LYS A 1 83 ? -5 -8.523 4.914 1 98.88 83 LYS A C 1
ATOM 611 O O . LYS A 1 83 ? -6.121 -8.023 5.027 1 98.88 83 LYS A O 1
ATOM 616 N N . PHE A 1 84 ? -4.602 -9.141 3.883 1 98.69 84 PHE A N 1
ATOM 617 C CA . PHE A 1 84 ? -5.488 -9.32 2.738 1 98.69 84 PHE A CA 1
ATOM 618 C C . PHE A 1 84 ? -6.355 -10.562 2.914 1 98.69 84 PHE A C 1
ATOM 620 O O . PHE A 1 84 ? -5.863 -11.688 2.82 1 98.69 84 PHE A O 1
ATOM 627 N N . THR A 1 85 ? -7.68 -10.367 3.037 1 98.44 85 THR A N 1
ATOM 628 C CA . THR A 1 85 ? -8.523 -11.469 3.502 1 98.44 85 THR A CA 1
ATOM 629 C C . THR A 1 85 ? -9.445 -11.953 2.387 1 98.44 85 THR A C 1
ATOM 631 O O . THR A 1 85 ? -10.07 -13.008 2.508 1 98.44 85 THR A O 1
ATOM 634 N N . GLY A 1 86 ? -9.523 -11.227 1.33 1 97.44 86 GLY A N 1
ATOM 635 C CA . GLY A 1 86 ? -10.352 -11.625 0.204 1 97.44 86 GLY A CA 1
ATOM 636 C C . GLY A 1 86 ? -10.039 -10.867 -1.07 1 97.44 86 GLY A C 1
ATOM 637 O O . GLY A 1 86 ? -9.414 -9.805 -1.025 1 97.44 86 GLY A O 1
ATOM 638 N N . PRO A 1 87 ? -10.438 -11.391 -2.172 1 97.56 87 PRO A N 1
ATOM 639 C CA . PRO A 1 87 ? -10.148 -10.727 -3.445 1 97.56 87 PRO A CA 1
ATOM 640 C C . PRO A 1 87 ? -11.023 -9.5 -3.684 1 97.56 87 PRO A C 1
ATOM 642 O O . PRO A 1 87 ? -12.125 -9.406 -3.135 1 97.56 87 PRO A O 1
ATOM 645 N N . VAL A 1 88 ? -10.508 -8.539 -4.363 1 98.31 88 VAL A N 1
ATOM 646 C CA . VAL A 1 88 ? -11.266 -7.434 -4.93 1 98.31 88 VAL A CA 1
ATOM 647 C C . VAL A 1 88 ? -11.414 -7.629 -6.438 1 98.31 88 VAL A C 1
ATOM 649 O O . VAL A 1 88 ? -10.422 -7.699 -7.164 1 98.31 88 VAL A O 1
ATOM 652 N N . LYS A 1 89 ? -12.578 -7.797 -6.898 1 98 89 LYS A N 1
ATOM 653 C CA . LYS A 1 89 ? -12.82 -7.914 -8.336 1 98 89 LYS A CA 1
ATOM 654 C C . LYS A 1 89 ? -12.797 -6.547 -9.008 1 98 89 LYS A C 1
ATOM 656 O O . LYS A 1 89 ? -13.109 -5.531 -8.383 1 98 89 LYS A O 1
ATOM 661 N N . ILE A 1 90 ? -12.398 -6.594 -10.258 1 98.56 90 ILE A N 1
ATOM 662 C CA . ILE A 1 90 ? -12.461 -5.359 -11.031 1 98.56 90 ILE A CA 1
ATOM 663 C C . ILE A 1 90 ? -13.914 -4.895 -11.156 1 98.56 90 ILE A C 1
ATOM 665 O O . ILE A 1 90 ? -14.789 -5.672 -11.547 1 98.56 90 ILE A O 1
ATOM 669 N N . GLY A 1 91 ? -14.172 -3.672 -10.75 1 98.5 91 GLY A N 1
ATOM 670 C CA . GLY A 1 91 ? -15.523 -3.141 -10.719 1 98.5 91 GLY A CA 1
ATOM 671 C C . GLY A 1 91 ? -16.109 -3.059 -9.32 1 98.5 91 GLY A C 1
ATOM 672 O O . GLY A 1 91 ? -17.109 -2.385 -9.102 1 98.5 91 GLY A O 1
ATOM 673 N N . ASP A 1 92 ? -15.508 -3.691 -8.359 1 98.62 92 ASP A N 1
ATOM 674 C CA . ASP A 1 92 ? -15.977 -3.619 -6.98 1 98.62 92 ASP A CA 1
ATOM 675 C C . ASP A 1 92 ? -15.844 -2.203 -6.426 1 98.62 92 ASP A C 1
ATOM 677 O O . ASP A 1 92 ? -14.953 -1.454 -6.832 1 98.62 92 ASP A O 1
ATOM 681 N N . THR A 1 93 ? -16.719 -1.883 -5.574 1 98.88 93 THR A N 1
ATOM 682 C CA . THR A 1 93 ? -16.531 -0.708 -4.73 1 98.88 93 THR A CA 1
ATOM 683 C C . THR A 1 93 ? -15.906 -1.097 -3.395 1 98.88 93 THR A C 1
ATOM 685 O O . THR A 1 93 ? -16.438 -1.951 -2.68 1 98.88 93 THR A O 1
ATOM 688 N N . VAL A 1 94 ? -14.805 -0.495 -3.096 1 98.88 94 VAL A N 1
ATOM 689 C CA . VAL A 1 94 ? -14.102 -0.742 -1.841 1 98.88 94 VAL A CA 1
ATOM 690 C C . VAL A 1 94 ? -14.336 0.423 -0.881 1 98.88 94 VAL A C 1
ATOM 692 O O . VAL A 1 94 ? -14.102 1.581 -1.232 1 98.88 94 VAL A O 1
ATOM 695 N N . THR A 1 95 ? -14.812 0.109 0.297 1 98.88 95 THR A N 1
ATOM 696 C CA . THR A 1 95 ? -14.984 1.104 1.35 1 98.88 95 THR A CA 1
ATOM 697 C C . THR A 1 95 ? -13.961 0.903 2.459 1 98.88 95 THR A C 1
ATOM 699 O O . THR A 1 95 ? -13.953 -0.133 3.127 1 98.88 95 THR A O 1
ATOM 702 N N . ALA A 1 96 ? -13.133 1.878 2.643 1 98.88 96 ALA A N 1
ATOM 703 C CA . ALA A 1 96 ? -12.188 1.896 3.758 1 98.88 96 ALA A CA 1
ATOM 704 C C . ALA A 1 96 ? -12.789 2.598 4.973 1 98.88 96 ALA A C 1
ATOM 706 O O . ALA A 1 96 ? -13.211 3.754 4.887 1 98.88 96 ALA A O 1
ATOM 707 N N . SER A 1 97 ? -12.781 1.935 6.062 1 98.88 97 SER A N 1
ATOM 708 C CA . SER A 1 97 ? -13.273 2.496 7.316 1 98.88 97 SER A 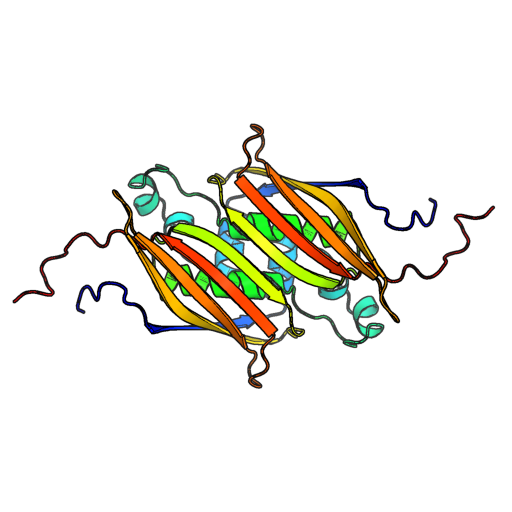CA 1
ATOM 709 C C . SER A 1 97 ? -12.148 2.656 8.328 1 98.88 97 SER A C 1
ATOM 711 O O . SER A 1 97 ? -11.305 1.772 8.469 1 98.88 97 SER A O 1
ATOM 713 N N . LEU A 1 98 ? -12.188 3.77 8.992 1 98.81 98 LEU A N 1
ATOM 714 C CA . LEU A 1 98 ? -11.164 4.145 9.969 1 98.81 98 LEU A CA 1
ATOM 715 C C . LEU A 1 98 ? -11.789 4.355 11.344 1 98.81 98 LEU A C 1
ATOM 717 O O . LEU A 1 98 ? -12.883 4.91 11.461 1 98.81 98 LEU A O 1
ATOM 721 N N . ARG A 1 99 ? -11.055 3.936 12.344 1 98.75 99 ARG A N 1
ATOM 722 C CA . ARG A 1 99 ? -11.43 4.25 13.719 1 98.75 99 ARG A CA 1
ATOM 723 C C . ARG A 1 99 ? -10.195 4.539 14.57 1 98.75 99 ARG A C 1
ATOM 725 O O . ARG A 1 99 ? -9.297 3.705 14.664 1 98.75 99 ARG A O 1
ATOM 732 N N . VAL A 1 100 ? -10.211 5.688 15.219 1 98.56 100 VAL A N 1
ATOM 733 C CA . VAL A 1 100 ? -9.094 6.035 16.094 1 98.56 100 VAL A CA 1
ATOM 734 C C . VAL A 1 100 ? -9.117 5.148 17.328 1 98.56 100 VAL A C 1
ATOM 736 O O . VAL A 1 100 ? -10.07 5.18 18.109 1 98.56 100 VAL A O 1
ATOM 739 N N . LYS A 1 101 ? -8.117 4.441 17.469 1 98.69 101 LYS A N 1
ATOM 740 C CA . LYS A 1 101 ? -8.016 3.465 18.562 1 98.69 101 LYS A CA 1
ATOM 741 C C . LYS A 1 101 ? -7.273 4.043 19.75 1 98.69 101 LYS A C 1
ATOM 743 O O . LYS A 1 101 ? -7.598 3.74 20.906 1 98.69 101 LYS A O 1
ATOM 748 N N . GLU A 1 102 ? -6.266 4.828 19.469 1 98.38 102 GLU A N 1
ATOM 749 C CA . GLU A 1 102 ? -5.371 5.332 20.5 1 98.38 102 GLU A CA 1
ATOM 750 C C . GLU A 1 102 ? -4.715 6.641 20.078 1 98.38 102 GLU A C 1
ATOM 752 O O . GLU A 1 102 ? -4.449 6.848 18.891 1 98.38 102 GLU A O 1
ATOM 757 N N . LEU A 1 103 ? -4.488 7.488 21.062 1 96.94 103 LEU A N 1
ATOM 758 C CA . LEU A 1 103 ? -3.689 8.695 20.906 1 96.94 103 LEU A CA 1
ATOM 759 C C . LEU A 1 103 ? -2.564 8.742 21.922 1 96.94 103 LEU A C 1
ATOM 761 O O . LEU A 1 103 ? -2.816 8.656 23.141 1 96.94 103 LEU A O 1
ATOM 765 N N . LYS A 1 104 ? -1.426 8.82 21.422 1 97.38 104 LYS A N 1
ATOM 766 C CA . LYS A 1 104 ? -0.255 8.938 22.297 1 97.38 104 LYS A CA 1
ATOM 767 C C . LYS A 1 104 ? 0.408 10.305 22.141 1 97.38 104 LYS A C 1
ATOM 769 O O . LYS A 1 104 ? 0.9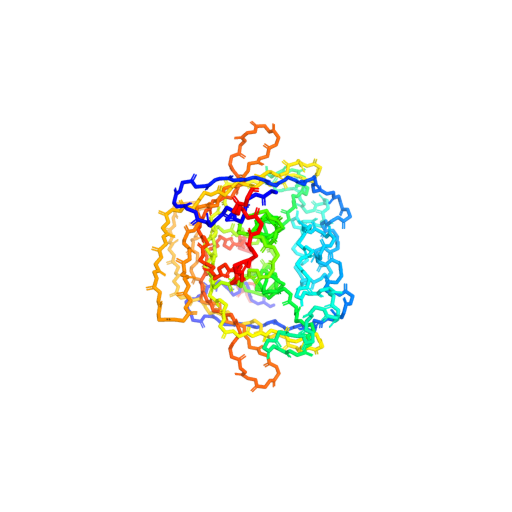77 10.609 21.078 1 97.38 104 LYS A O 1
ATOM 774 N N . GLU A 1 105 ? 0.451 11.016 23.172 1 93.69 105 GLU A N 1
ATOM 775 C CA . GLU A 1 105 ? 1.059 12.344 23.141 1 93.69 105 GLU A CA 1
ATOM 776 C C . GLU A 1 105 ? 2.572 12.266 23.328 1 93.69 105 GLU A C 1
ATOM 778 O O . GLU A 1 105 ? 3.057 11.57 24.219 1 93.69 105 GLU A O 1
ATOM 783 N N . LYS A 1 106 ? 3.189 12.859 22.453 1 93.56 106 LYS A N 1
ATOM 784 C CA . LYS A 1 106 ? 4.633 13.055 22.562 1 93.56 106 LYS A CA 1
ATOM 785 C C . LYS A 1 106 ? 4.969 14.523 22.812 1 93.56 106 LYS A C 1
ATOM 787 O O . LYS A 1 106 ? 4.07 15.359 22.953 1 93.56 106 LYS A O 1
ATOM 792 N N . THR A 1 107 ? 6.23 14.781 22.938 1 91.75 107 THR A N 1
ATOM 793 C CA . THR A 1 107 ? 6.66 16.125 23.281 1 91.75 107 THR A CA 1
ATOM 794 C C . THR A 1 107 ? 6.242 17.125 22.203 1 91.75 107 THR A C 1
ATOM 796 O O . THR A 1 107 ? 5.719 18.203 22.5 1 91.75 107 THR A O 1
ATOM 799 N N . LYS A 1 108 ? 6.352 16.703 20.891 1 90.38 108 LYS A N 1
ATOM 800 C CA . LYS A 1 108 ? 6.18 17.688 19.828 1 90.38 108 LYS A CA 1
ATOM 801 C C . LYS A 1 108 ? 5.031 17.297 18.906 1 90.38 108 LYS A C 1
ATOM 803 O O . LYS A 1 108 ? 4.699 18.031 17.969 1 90.38 108 LYS A O 1
ATOM 808 N N . PHE A 1 109 ? 4.551 16.125 19.125 1 91 109 PHE A N 1
ATOM 809 C CA . PHE A 1 109 ? 3.48 15.664 18.25 1 91 109 PHE A CA 1
ATOM 810 C C . PHE A 1 109 ? 2.674 14.555 18.922 1 91 109 PHE A C 1
ATOM 812 O O . PHE A 1 109 ? 3.025 14.086 20 1 91 109 PHE A O 1
ATOM 819 N N . THR A 1 110 ? 1.5 14.305 18.359 1 94.44 110 THR A N 1
ATOM 820 C CA . THR A 1 110 ? 0.66 13.188 18.781 1 94.44 110 THR A CA 1
ATOM 821 C C . THR A 1 110 ? 0.711 12.055 17.766 1 94.44 110 THR A C 1
ATOM 823 O O . THR A 1 110 ? 0.703 12.297 16.547 1 94.44 110 THR A O 1
ATOM 826 N N . ILE A 1 111 ? 0.768 10.875 18.266 1 97.31 111 ILE A N 1
ATOM 827 C CA . ILE A 1 111 ? 0.659 9.703 17.406 1 97.31 111 ILE A CA 1
ATOM 828 C C . ILE A 1 111 ? -0.717 9.062 17.578 1 97.31 111 ILE A C 1
ATOM 830 O O . ILE A 1 111 ? -1.137 8.766 18.703 1 97.31 111 ILE A O 1
ATOM 834 N N . ALA A 1 112 ? -1.339 8.898 16.5 1 98.06 112 ALA A N 1
ATOM 835 C CA . ALA A 1 112 ? -2.631 8.219 16.5 1 98.06 112 ALA A CA 1
ATOM 836 C C . ALA A 1 112 ? -2.512 6.812 15.922 1 98.06 112 ALA A C 1
ATOM 838 O O . ALA A 1 112 ? -1.869 6.613 14.883 1 98.06 112 ALA A O 1
ATOM 839 N N . THR A 1 113 ? -3.062 5.84 16.594 1 98.88 113 THR A N 1
ATOM 840 C CA . THR A 1 113 ? -3.281 4.504 16.047 1 98.88 113 THR A CA 1
ATOM 841 C C . THR A 1 113 ? -4.711 4.352 15.539 1 98.88 113 THR A C 1
ATOM 843 O O . THR A 1 113 ? -5.668 4.598 16.281 1 98.88 113 THR A O 1
ATOM 846 N N . ILE A 1 114 ? -4.832 3.957 14.344 1 98.81 114 ILE A N 1
ATOM 847 C CA . ILE A 1 114 ? -6.129 3.9 13.68 1 98.81 114 ILE A CA 1
ATOM 848 C C . ILE A 1 114 ? -6.383 2.488 13.156 1 98.81 114 ILE A C 1
ATOM 850 O O . ILE A 1 114 ? -5.562 1.937 12.414 1 98.81 114 ILE A O 1
ATOM 854 N N . THR A 1 115 ? -7.52 1.89 13.57 1 98.94 115 THR A N 1
ATOM 855 C CA . THR A 1 115 ? -7.934 0.64 12.945 1 98.94 115 THR A CA 1
ATOM 856 C C . THR A 1 115 ? -8.453 0.891 11.531 1 98.94 115 THR A C 1
ATOM 858 O O . THR A 1 115 ? -9.219 1.833 11.297 1 98.94 115 THR A O 1
ATOM 861 N N . THR A 1 116 ? -8.07 0.105 10.609 1 98.94 116 THR A N 1
ATOM 862 C CA . THR A 1 116 ? -8.445 0.262 9.211 1 98.94 116 THR A CA 1
ATOM 863 C C . THR A 1 116 ? -9.07 -1.021 8.672 1 98.94 116 THR A C 1
ATOM 865 O O . THR A 1 116 ? -8.547 -2.113 8.883 1 98.94 116 THR A O 1
ATOM 868 N N . THR A 1 117 ? -10.203 -0.924 8.008 1 98.94 117 THR A N 1
ATOM 869 C CA . THR A 1 117 ? -10.883 -2.061 7.398 1 98.94 117 THR A CA 1
ATOM 870 C C . THR A 1 117 ? -11.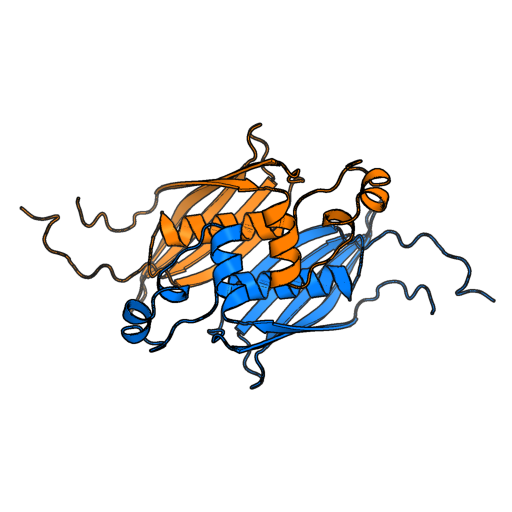453 -1.683 6.031 1 98.94 117 THR A C 1
ATOM 872 O O . THR A 1 117 ? -12.031 -0.605 5.871 1 98.94 117 THR A O 1
ATOM 875 N N . CYS A 1 118 ? -11.227 -2.531 5.059 1 98.94 118 CYS A N 1
ATOM 876 C CA . CYS A 1 118 ? -11.852 -2.373 3.752 1 98.94 118 CYS A CA 1
ATOM 877 C C . CYS A 1 118 ? -12.898 -3.455 3.516 1 98.94 118 CYS A C 1
ATOM 879 O O . CYS A 1 118 ? -12.633 -4.641 3.723 1 98.94 118 CYS A O 1
ATOM 881 N N . VAL A 1 119 ? -14.023 -3.057 3.023 1 98.81 119 VAL A N 1
ATOM 882 C CA . VAL A 1 119 ? -15.07 -3.998 2.625 1 98.81 119 VAL A CA 1
ATOM 883 C C . VAL A 1 119 ? -15.5 -3.713 1.188 1 98.81 119 VAL A C 1
ATOM 885 O O . VAL A 1 119 ? -15.398 -2.578 0.715 1 98.81 119 VAL A O 1
ATOM 888 N N . ASN A 1 120 ? -15.93 -4.746 0.46 1 98.62 120 ASN A N 1
ATOM 889 C CA . ASN A 1 120 ? -16.516 -4.52 -0.855 1 98.62 120 ASN A CA 1
ATOM 890 C C . ASN A 1 120 ? -18.016 -4.211 -0.755 1 98.62 120 ASN A C 1
ATOM 892 O O . ASN A 1 120 ? -18.547 -4.062 0.345 1 98.62 120 ASN A O 1
ATOM 896 N N . GLN A 1 121 ? -18.719 -4.074 -1.892 1 98.31 121 GLN A N 1
ATOM 897 C CA . GLN A 1 121 ? -20.109 -3.654 -1.92 1 98.31 121 GLN A CA 1
ATOM 898 C C . GLN A 1 121 ? -21.016 -4.715 -1.301 1 98.31 121 GLN A C 1
ATOM 900 O O . GLN A 1 121 ? -22.172 -4.434 -0.953 1 98.31 121 GLN A O 1
ATOM 905 N N . GLU A 1 122 ? -20.531 -5.91 -1.143 1 98.12 122 GLU A N 1
ATOM 906 C CA . GLU A 1 122 ? -21.312 -6.996 -0.555 1 98.12 122 GLU A CA 1
ATOM 907 C C . GLU A 1 122 ? -21.078 -7.094 0.95 1 98.12 122 GLU A C 1
ATOM 909 O O . GLU A 1 122 ? -21.609 -7.984 1.612 1 98.12 122 GLU A O 1
ATOM 914 N N . GLY A 1 123 ? -20.25 -6.254 1.419 1 98 123 GLY A N 1
ATOM 915 C CA . GLY A 1 123 ? -19.969 -6.234 2.846 1 98 123 GLY A CA 1
ATOM 916 C C . GLY A 1 123 ? -18.891 -7.215 3.254 1 98 123 GLY A C 1
ATOM 917 O O . GLY A 1 123 ? -18.656 -7.438 4.445 1 98 123 GLY A O 1
ATOM 918 N N . ARG A 1 124 ? -18.234 -7.781 2.314 1 98.31 124 ARG A N 1
ATOM 919 C CA . ARG A 1 124 ? -17.141 -8.695 2.611 1 98.31 124 ARG A CA 1
ATOM 920 C C . ARG A 1 124 ? -15.859 -7.934 2.941 1 98.31 124 ARG A C 1
ATOM 922 O O . ARG A 1 124 ? -15.477 -7.016 2.213 1 98.31 124 ARG A O 1
ATOM 929 N N . VAL A 1 125 ? -15.188 -8.336 4.082 1 98.81 125 VAL A N 1
ATOM 930 C CA . VAL A 1 125 ? -13.906 -7.727 4.434 1 98.81 125 VAL A CA 1
ATOM 931 C C . VAL A 1 125 ? -12.82 -8.211 3.479 1 98.81 125 VAL A C 1
ATOM 933 O O . VAL A 1 125 ? -12.641 -9.422 3.297 1 98.81 125 VAL A O 1
ATOM 936 N N . VAL A 1 126 ? -12.109 -7.305 2.891 1 98.81 126 VAL A N 1
ATOM 937 C CA . VAL A 1 126 ? -11.102 -7.695 1.917 1 98.81 126 VAL A CA 1
ATOM 938 C C . VAL A 1 126 ? -9.711 -7.328 2.439 1 98.81 126 VAL A C 1
ATOM 940 O O . VAL A 1 126 ? -8.711 -7.918 2.029 1 98.81 126 VAL A O 1
ATOM 943 N N . VAL A 1 127 ? -9.602 -6.301 3.303 1 98.88 127 VAL A N 1
ATOM 944 C CA . VAL A 1 127 ? -8.344 -5.941 3.953 1 98.88 127 VAL A CA 1
ATOM 945 C C . VAL A 1 127 ? -8.617 -5.492 5.387 1 98.88 127 VAL A C 1
ATOM 947 O O . VAL A 1 127 ? -9.602 -4.793 5.648 1 98.88 127 VAL A O 1
ATOM 950 N N . GLU A 1 128 ? -7.785 -5.789 6.23 1 98.88 128 GLU A N 1
ATOM 951 C CA . GLU A 1 128 ? -7.797 -5.309 7.609 1 98.88 128 GLU A CA 1
ATOM 952 C C . GLU A 1 128 ? -6.395 -4.914 8.07 1 98.88 128 GLU A C 1
ATOM 954 O O . GLU A 1 128 ? -5.398 -5.391 7.523 1 98.88 128 GLU A O 1
ATOM 959 N N . GLY A 1 129 ? -6.375 -4.09 9.125 1 98.81 129 GLY A N 1
ATOM 960 C CA . GLY A 1 129 ? -5.082 -3.711 9.672 1 98.81 129 GLY A CA 1
ATOM 961 C C . GLY A 1 129 ? -5.16 -2.523 10.609 1 98.81 129 GLY A C 1
ATOM 962 O O . GLY A 1 129 ? -6.199 -2.277 11.227 1 98.81 129 GLY A O 1
ATOM 963 N N . GLU A 1 130 ? -3.996 -1.933 10.758 1 98.88 130 GLU A N 1
ATOM 964 C CA . GLU A 1 130 ? -3.846 -0.762 11.617 1 98.88 130 GLU A CA 1
ATOM 965 C C . GLU A 1 130 ? -2.812 0.209 11.055 1 98.88 130 GLU A C 1
ATOM 967 O O . GLU A 1 130 ? -1.789 -0.212 10.508 1 98.88 130 GLU A O 1
ATOM 972 N N . ALA A 1 131 ? -3.131 1.432 11.234 1 98.88 131 ALA A N 1
ATOM 973 C CA . ALA A 1 131 ? -2.211 2.484 10.805 1 98.88 131 ALA A CA 1
ATOM 974 C C . ALA A 1 131 ? -1.729 3.305 12 1 98.88 131 ALA A C 1
ATOM 976 O O . ALA A 1 131 ? -2.451 3.457 12.992 1 98.88 131 ALA A O 1
ATOM 977 N N . THR A 1 132 ? -0.557 3.807 11.938 1 98.88 132 THR A N 1
ATOM 978 C CA . THR A 1 132 ? -0.044 4.84 12.828 1 98.88 132 THR A CA 1
ATOM 979 C C . THR A 1 132 ? 0.281 6.113 12.055 1 98.88 132 THR A C 1
ATOM 981 O O . THR A 1 132 ? 0.884 6.055 10.984 1 98.88 132 THR A O 1
ATOM 984 N N . VAL A 1 133 ? -0.17 7.23 12.586 1 97.94 133 VAL A N 1
ATOM 985 C CA . VAL A 1 133 ? -0.003 8.477 11.852 1 97.94 133 VAL A CA 1
ATOM 986 C C . VAL A 1 133 ? 0.261 9.625 12.82 1 97.94 133 VAL A C 1
ATOM 988 O O . VAL A 1 133 ? 0.017 9.492 14.023 1 97.94 133 VAL A O 1
ATOM 991 N N . ILE A 1 134 ? 0.796 10.695 12.344 1 95.44 134 ILE A N 1
ATOM 992 C CA . ILE A 1 134 ? 0.837 11.984 13.023 1 95.44 134 ILE A CA 1
ATOM 993 C C . ILE A 1 134 ? -0.177 12.93 12.383 1 95.44 134 ILE A C 1
ATOM 995 O O . ILE A 1 134 ? 0.007 13.375 11.25 1 95.44 134 ILE A O 1
ATOM 999 N N . PRO A 1 135 ? -1.259 13.164 13.086 1 94.75 135 PRO A N 1
ATOM 1000 C CA . PRO A 1 135 ? -2.244 14.102 12.547 1 94.75 135 PRO A CA 1
ATOM 1001 C C . PRO A 1 135 ? -1.67 15.5 12.336 1 94.75 135 PRO A C 1
ATOM 1003 O O . PRO A 1 135 ? -0.682 15.867 12.984 1 94.75 135 PRO A O 1
ATOM 1006 N N . PRO A 1 136 ? -2.234 16.203 11.391 1 87.88 136 PRO A N 1
ATOM 1007 C CA . PRO A 1 136 ? -1.767 17.578 11.195 1 87.88 136 PRO A CA 1
ATOM 1008 C C . PRO A 1 136 ? -1.976 18.453 12.422 1 87.88 136 PRO A C 1
ATOM 1010 O O . PRO A 1 136 ? -2.895 18.219 13.211 1 87.88 136 PRO A O 1
ATOM 1013 N N . GLU A 1 137 ? -0.869 19.203 12.734 1 71.06 137 GLU A N 1
ATOM 1014 C CA . GLU A 1 137 ? -1.016 20.141 13.836 1 71.06 137 GLU A CA 1
ATOM 1015 C C . GLU A 1 137 ? -2.105 21.172 13.547 1 71.06 137 GLU A C 1
ATOM 1017 O O . GLU A 1 137 ? -2.172 21.719 12.445 1 71.06 137 GLU A O 1
ATOM 1022 N N . HIS A 1 138 ? -3.281 20.75 13.75 1 56.19 138 HIS A N 1
ATOM 1023 C CA . HIS A 1 138 ? -4.258 21.828 13.547 1 56.19 138 HIS A CA 1
ATOM 1024 C C . HIS A 1 138 ? -3.959 23.016 14.445 1 56.19 138 HIS A C 1
ATOM 1026 O O . HIS A 1 138 ? -3.832 22.875 15.664 1 56.19 138 HIS A O 1
ATOM 1032 N N . LYS A 1 139 ? -3.021 23.859 13.992 1 45.31 139 LYS A N 1
ATOM 1033 C CA . LYS A 1 139 ? -2.977 25.141 14.695 1 45.31 139 LYS A CA 1
ATOM 1034 C C . LYS A 1 139 ? -4.371 25.578 15.125 1 45.31 139 LYS A C 1
ATOM 1036 O O . LYS A 1 139 ? -5.363 25.25 14.469 1 45.31 139 LYS A O 1
ATOM 1041 N N . GLU A 1 140 ? -4.527 25.984 16.406 1 38.81 140 GLU A N 1
ATOM 1042 C CA . GLU A 1 140 ? -5.668 26.578 17.094 1 38.81 140 GLU A CA 1
ATOM 1043 C C . GLU A 1 140 ? -6.484 27.453 16.141 1 38.81 140 GLU A C 1
ATOM 1045 O O . GLU A 1 140 ? -6.086 28.578 15.836 1 38.81 140 GLU A O 1
ATOM 1050 N N . ASP A 1 141 ? -6.777 27.141 14.969 1 36.84 141 ASP A N 1
ATOM 1051 C CA . ASP A 1 141 ? -7.695 28.219 14.641 1 36.84 141 ASP A CA 1
ATOM 1052 C C . ASP A 1 141 ? -8.75 28.391 15.734 1 36.84 141 ASP A C 1
ATOM 1054 O O . ASP A 1 141 ? -9.305 27.422 16.234 1 36.84 141 ASP A O 1
ATOM 1058 N N . THR A 1 142 ? -8.828 29.578 16.375 1 32.94 142 THR A N 1
ATOM 1059 C CA . THR A 1 142 ? -9.672 30.281 17.328 1 32.94 142 THR A CA 1
ATOM 1060 C C . THR A 1 142 ? -11.141 29.922 17.141 1 32.94 142 THR A C 1
ATOM 1062 O O . THR A 1 142 ? -12 30.344 17.906 1 32.94 142 THR A O 1
ATOM 1065 N N . ALA A 1 143 ? -11.555 29.672 15.844 1 34.47 143 ALA A N 1
ATOM 1066 C CA . ALA A 1 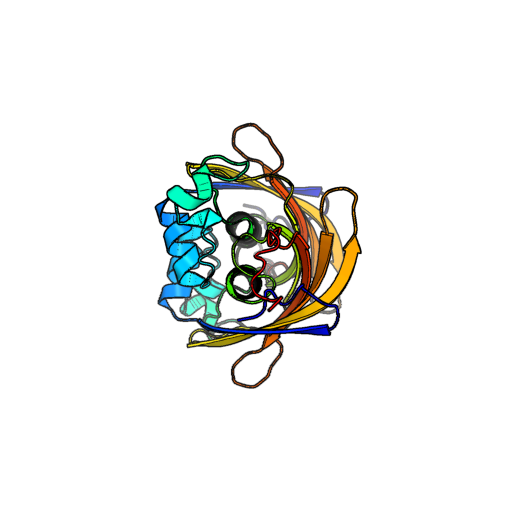143 ? -12.969 30 15.711 1 34.47 143 ALA A CA 1
ATOM 1067 C C . ALA A 1 143 ? -13.836 28.938 16.391 1 34.47 143 ALA A C 1
ATOM 1069 O O . ALA A 1 143 ? -15.047 28.859 16.172 1 34.47 143 ALA A O 1
ATOM 1070 N N . CYS A 1 144 ? -13.266 27.812 17 1 31.75 144 CYS A N 1
ATOM 1071 C CA . CYS A 1 144 ? -14.328 27.109 17.719 1 31.75 144 CYS A CA 1
ATOM 1072 C C . CYS A 1 144 ? -14.898 27.984 18.844 1 31.75 144 CYS A C 1
ATOM 1074 O O . CYS A 1 144 ? -15.727 27.516 19.625 1 31.75 144 CYS A O 1
ATOM 1076 N N . LEU A 1 145 ? -14.031 28.922 19.375 1 27.11 145 LEU A N 1
ATOM 1077 C CA . LEU A 1 145 ? -14.453 29.625 20.578 1 27.11 145 LEU A CA 1
ATOM 1078 C C . LEU A 1 145 ? -15.828 30.25 20.391 1 27.11 145 LEU A C 1
ATOM 1080 O O . LEU A 1 145 ? -16.688 30.156 21.266 1 27.11 145 LEU A O 1
ATOM 1084 N N . ASN A 1 146 ? -15.953 31.562 19.891 1 23.22 146 ASN A N 1
ATOM 1085 C CA . ASN A 1 146 ? -17.094 32.375 20.297 1 23.22 146 ASN A CA 1
ATOM 1086 C C . ASN A 1 146 ? -18.375 31.953 19.578 1 23.22 146 ASN A C 1
ATOM 1088 O O . ASN A 1 146 ? -18.344 31.703 18.375 1 23.22 146 ASN A O 1
ATOM 1092 N N . MET B 1 1 ? 16.656 -23.531 -16.812 1 26.05 1 MET B N 1
ATOM 1093 C CA . MET B 1 1 ? 16.688 -22.609 -15.688 1 26.05 1 MET B CA 1
ATOM 1094 C C . MET B 1 1 ? 16.031 -23.219 -14.453 1 26.05 1 MET B C 1
ATOM 1096 O O . MET B 1 1 ? 14.891 -23.672 -14.516 1 26.05 1 MET B O 1
ATOM 1100 N N . GLY B 1 2 ? 16.656 -23.922 -13.602 1 33.22 2 GLY B N 1
ATOM 1101 C CA . GLY B 1 2 ? 16.25 -24.844 -12.547 1 33.22 2 GLY B CA 1
ATOM 1102 C C . GLY B 1 2 ? 15.047 -24.375 -11.758 1 33.22 2 GLY B C 1
ATOM 1103 O O . GLY B 1 2 ? 14.766 -23.172 -11.711 1 33.22 2 GLY B O 1
ATOM 1104 N N . ASN B 1 3 ? 13.953 -25.016 -11.664 1 41.69 3 ASN B N 1
ATOM 1105 C CA . ASN B 1 3 ? 12.758 -24.844 -10.844 1 41.69 3 ASN B CA 1
ATOM 1106 C C . ASN B 1 3 ? 13.094 -24.234 -9.484 1 41.69 3 ASN B C 1
ATOM 1108 O O . ASN B 1 3 ? 13.266 -24.969 -8.508 1 41.69 3 ASN B O 1
ATOM 1112 N N . CYS B 1 4 ? 14.117 -23.453 -9.227 1 52 4 CYS B N 1
ATOM 1113 C CA . CYS B 1 4 ? 14.75 -23.188 -7.945 1 52 4 CYS B CA 1
ATOM 1114 C C . CYS B 1 4 ? 13.711 -22.828 -6.887 1 52 4 CYS B C 1
ATOM 1116 O O . CYS B 1 4 ? 13.008 -21.828 -7.016 1 52 4 CYS B O 1
ATOM 1118 N N . SER B 1 5 ? 13.07 -23.984 -6.113 1 78.06 5 SER B N 1
ATOM 1119 C CA . SER B 1 5 ? 12.203 -23.891 -4.945 1 78.06 5 SER B CA 1
ATOM 1120 C C . SER B 1 5 ? 12.617 -22.719 -4.047 1 78.06 5 SER B C 1
ATOM 1122 O O . SER B 1 5 ? 13.805 -22.422 -3.924 1 78.06 5 SER B O 1
ATOM 1124 N N . LEU B 1 6 ? 11.797 -21.938 -3.699 1 91.19 6 LEU B N 1
ATOM 1125 C CA . LEU B 1 6 ? 12.008 -20.844 -2.758 1 91.19 6 LEU B CA 1
ATOM 1126 C C . LEU B 1 6 ? 12.688 -21.344 -1.485 1 91.19 6 LEU B C 1
ATOM 1128 O O . LEU B 1 6 ? 12.297 -22.375 -0.934 1 91.19 6 LEU B O 1
ATOM 1132 N N . LYS B 1 7 ? 13.789 -20.812 -1.099 1 94.5 7 LYS B N 1
ATOM 1133 C CA . LYS B 1 7 ? 14.516 -21.203 0.106 1 94.5 7 LYS B CA 1
ATOM 1134 C C . LYS B 1 7 ? 14.719 -20.016 1.035 1 94.5 7 LYS B C 1
ATOM 1136 O O . LYS B 1 7 ? 14.82 -18.875 0.577 1 94.5 7 LYS B O 1
ATOM 1141 N N . VAL B 1 8 ? 14.781 -20.375 2.32 1 97.06 8 VAL B N 1
ATOM 1142 C CA . VAL B 1 8 ? 15.133 -19.344 3.295 1 97.06 8 VAL B CA 1
ATOM 1143 C C . VAL B 1 8 ? 16.469 -18.719 2.93 1 97.06 8 VAL B C 1
ATOM 1145 O O . VAL B 1 8 ? 17.422 -19.422 2.592 1 97.06 8 VAL B O 1
ATOM 1148 N N . GLY B 1 9 ? 16.547 -17.391 2.9 1 97.62 9 GLY B N 1
ATOM 1149 C CA . GLY B 1 9 ? 17.781 -16.688 2.555 1 97.62 9 GLY B CA 1
ATOM 1150 C C . GLY B 1 9 ? 17.781 -16.172 1.129 1 97.62 9 GLY B C 1
ATOM 1151 O O . GLY B 1 9 ? 18.609 -15.336 0.773 1 97.62 9 GLY B O 1
ATOM 1152 N N . ASP B 1 10 ? 16.938 -16.766 0.286 1 97.25 10 ASP B N 1
ATOM 1153 C CA . ASP B 1 10 ? 16.812 -16.219 -1.062 1 97.25 10 ASP B CA 1
ATOM 1154 C C . ASP B 1 10 ? 16.562 -14.711 -1.024 1 97.25 10 ASP B C 1
ATOM 1156 O O . ASP B 1 10 ? 15.812 -14.227 -0.171 1 97.25 10 ASP B O 1
ATOM 1160 N N . GLU B 1 11 ? 17.172 -13.953 -1.896 1 98.06 11 GLU B N 1
ATOM 1161 C CA . GLU B 1 11 ? 17.016 -12.5 -1.969 1 98.06 11 GLU B CA 1
ATOM 1162 C C . GLU B 1 11 ? 16.859 -12.039 -3.412 1 98.06 11 GLU B C 1
ATOM 1164 O O . GLU B 1 11 ? 17.344 -12.688 -4.336 1 98.06 11 GLU B O 1
ATOM 1169 N N . CYS B 1 12 ? 16.203 -10.961 -3.613 1 97.94 12 CYS B N 1
ATOM 1170 C CA . CYS B 1 12 ? 16.078 -10.281 -4.898 1 97.94 12 CYS B CA 1
ATOM 1171 C C . CYS B 1 12 ? 15.672 -8.828 -4.703 1 97.94 12 CYS B C 1
ATOM 1173 O O . CYS B 1 12 ? 15.383 -8.398 -3.584 1 97.94 12 CYS B O 1
ATOM 1175 N N . SER B 1 13 ? 15.781 -8.047 -5.723 1 98.19 13 SER B N 1
ATOM 1176 C CA . SER B 1 13 ? 15.391 -6.641 -5.652 1 98.19 13 SER B CA 1
ATOM 1177 C C . SER B 1 13 ? 14.711 -6.191 -6.941 1 98.19 13 SER B C 1
ATOM 1179 O O . SER B 1 13 ? 14.789 -6.875 -7.961 1 98.19 13 SER B O 1
ATOM 1181 N N . PHE B 1 14 ? 14.031 -5.184 -6.836 1 98.44 14 PHE B N 1
ATOM 1182 C CA . PHE B 1 14 ? 13.328 -4.496 -7.91 1 98.44 14 PHE B CA 1
ATOM 1183 C C . PHE B 1 14 ? 13.359 -2.988 -7.703 1 98.44 14 PHE B C 1
ATOM 1185 O O . PHE B 1 14 ? 13.195 -2.506 -6.582 1 98.44 14 PHE B O 1
ATOM 1192 N N . CYS B 1 15 ? 13.703 -2.193 -8.703 1 98.12 15 CYS B N 1
ATOM 1193 C CA . CYS B 1 15 ? 13.758 -0.75 -8.5 1 98.12 15 CYS B CA 1
ATOM 1194 C C . CYS B 1 15 ? 12.922 -0.024 -9.547 1 98.12 15 CYS B C 1
ATOM 1196 O O . CYS B 1 15 ? 12.727 -0.534 -10.656 1 98.12 15 CYS B O 1
ATOM 1198 N N . LYS B 1 16 ? 12.477 1.092 -9.203 1 98.5 16 LYS B N 1
ATOM 1199 C CA . LYS B 1 16 ? 11.688 1.965 -10.062 1 98.5 16 LYS B CA 1
ATOM 1200 C C . LYS B 1 16 ? 11.891 3.432 -9.695 1 98.5 16 LYS B C 1
ATOM 1202 O O . LYS B 1 16 ? 11.945 3.783 -8.516 1 98.5 16 LYS B O 1
ATOM 1207 N N . GLN B 1 17 ? 12.062 4.211 -10.703 1 98.81 17 GLN B N 1
ATOM 1208 C CA . GLN B 1 17 ? 12.039 5.652 -10.469 1 98.81 17 GLN B CA 1
ATOM 1209 C C . GLN B 1 17 ? 10.602 6.156 -10.312 1 98.81 17 GLN B C 1
ATOM 1211 O O . GLN B 1 17 ? 9.727 5.801 -11.102 1 98.81 17 GLN B O 1
ATOM 1216 N N . ILE B 1 18 ? 10.352 6.988 -9.32 1 98.81 18 ILE B N 1
ATOM 1217 C CA . ILE B 1 18 ? 9.023 7.539 -9.07 1 98.81 18 ILE B CA 1
ATOM 1218 C C . ILE B 1 18 ? 8.906 8.914 -9.719 1 98.81 18 ILE B C 1
ATOM 1220 O O . ILE B 1 18 ? 9.445 9.898 -9.211 1 98.81 18 ILE B O 1
ATOM 1224 N N . SER B 1 19 ? 8.125 8.984 -10.766 1 98.81 19 SER B N 1
ATOM 1225 C CA . SER B 1 19 ? 7.992 10.219 -11.523 1 98.81 19 SER B CA 1
ATOM 1226 C C . SER B 1 19 ? 6.805 11.047 -11.039 1 98.81 19 SER B C 1
ATOM 1228 O O . SER B 1 19 ? 6 10.57 -10.242 1 98.81 19 SER B O 1
ATOM 1230 N N . ASN B 1 20 ? 6.754 12.273 -11.523 1 98.69 20 ASN B N 1
ATOM 1231 C CA . ASN B 1 20 ? 5.578 13.102 -11.273 1 98.69 20 ASN B CA 1
ATOM 1232 C C . ASN B 1 20 ? 4.305 12.43 -11.781 1 98.69 20 ASN B C 1
ATOM 1234 O O . ASN B 1 20 ? 3.266 12.492 -11.125 1 98.69 20 ASN B O 1
ATOM 1238 N N . GLU B 1 21 ? 4.398 11.82 -12.969 1 98.62 21 GLU B N 1
ATOM 1239 C CA . GLU B 1 21 ? 3.252 11.125 -13.547 1 98.62 21 GLU B CA 1
ATOM 1240 C C . GLU B 1 21 ? 2.785 9.984 -12.641 1 98.62 21 GLU B C 1
ATOM 1242 O O . GLU B 1 21 ? 1.584 9.727 -12.531 1 98.62 21 GLU B O 1
ATOM 1247 N N . ASP B 1 22 ? 3.715 9.312 -12.031 1 98.81 22 ASP B N 1
ATOM 1248 C CA . ASP B 1 22 ? 3.363 8.242 -11.102 1 98.81 22 ASP B CA 1
ATOM 1249 C C . ASP B 1 22 ? 2.574 8.789 -9.914 1 98.81 22 ASP B C 1
ATOM 1251 O O . ASP B 1 22 ? 1.574 8.195 -9.5 1 98.81 22 ASP B O 1
ATOM 1255 N N . VAL B 1 23 ? 3.041 9.898 -9.359 1 98.81 23 VAL B N 1
ATOM 1256 C CA . VAL B 1 23 ? 2.404 10.516 -8.195 1 98.81 23 VAL B CA 1
ATOM 1257 C C . VAL B 1 23 ? 0.979 10.938 -8.547 1 98.81 23 VAL B C 1
ATOM 1259 O O . VAL B 1 23 ? 0.04 10.656 -7.801 1 98.81 23 VAL B O 1
ATOM 1262 N N . LEU B 1 24 ? 0.814 11.539 -9.711 1 98.69 24 LEU B N 1
ATOM 1263 C CA . LEU B 1 24 ? -0.507 11.977 -10.148 1 98.69 24 LEU B CA 1
ATOM 1264 C C . LEU B 1 24 ? -1.422 10.773 -10.383 1 98.69 24 LEU B C 1
ATOM 1266 O O . LEU B 1 24 ? -2.582 10.781 -9.969 1 98.69 24 LEU B O 1
ATOM 1270 N N . ALA B 1 25 ? -0.906 9.797 -11.062 1 98.75 25 ALA B N 1
ATOM 1271 C CA . ALA B 1 25 ? -1.695 8.602 -11.359 1 98.75 25 ALA B CA 1
ATOM 1272 C C . ALA B 1 25 ? -2.084 7.871 -10.078 1 98.75 25 ALA B C 1
ATOM 1274 O O . ALA B 1 25 ? -3.209 7.379 -9.953 1 98.75 25 ALA B O 1
ATOM 1275 N N . PHE B 1 26 ? -1.147 7.793 -9.117 1 98.81 26 PHE B N 1
ATOM 1276 C CA . PHE B 1 26 ? -1.446 7.129 -7.852 1 98.81 26 PHE B CA 1
ATOM 1277 C C . PHE B 1 26 ? -2.586 7.832 -7.125 1 98.81 26 PHE B C 1
ATOM 1279 O O . PHE B 1 26 ? -3.475 7.18 -6.574 1 98.81 26 PHE B O 1
ATOM 1286 N N . ALA B 1 27 ? -2.5 9.133 -7.133 1 98.69 27 ALA B N 1
ATOM 1287 C CA . ALA B 1 27 ? -3.564 9.906 -6.508 1 98.69 27 ALA B CA 1
ATOM 1288 C C . ALA B 1 27 ? -4.914 9.602 -7.148 1 98.69 27 ALA B C 1
ATOM 1290 O O . ALA B 1 27 ? -5.926 9.484 -6.453 1 98.69 27 ALA B O 1
ATOM 1291 N N . GLU B 1 28 ? -4.926 9.469 -8.422 1 98.38 28 GLU B N 1
ATOM 1292 C CA . GLU B 1 28 ? -6.168 9.172 -9.133 1 98.38 28 GLU B CA 1
ATOM 1293 C C . GLU B 1 28 ? -6.645 7.75 -8.836 1 98.38 28 GLU B C 1
ATOM 1295 O O . GLU B 1 28 ? -7.832 7.523 -8.602 1 98.38 28 GLU B O 1
ATOM 1300 N N . VAL B 1 29 ? -5.777 6.816 -8.859 1 98.62 29 VAL B N 1
ATOM 1301 C CA . VAL B 1 29 ? -6.094 5.41 -8.656 1 98.62 29 VAL B CA 1
ATOM 1302 C C . VAL B 1 29 ? -6.652 5.199 -7.254 1 98.62 29 VAL B C 1
ATOM 1304 O O . VAL B 1 29 ? -7.59 4.426 -7.059 1 98.62 29 VAL B O 1
ATOM 1307 N N . THR B 1 30 ? -6.129 5.891 -6.242 1 98.38 30 THR B N 1
ATOM 1308 C CA . THR B 1 30 ? -6.441 5.57 -4.852 1 98.38 30 THR B CA 1
ATOM 1309 C C . THR B 1 30 ? -7.422 6.582 -4.27 1 98.38 30 THR B C 1
ATOM 1311 O O . THR B 1 30 ? -8.156 6.273 -3.328 1 98.38 30 THR B O 1
ATOM 1314 N N . GLY B 1 31 ? -7.336 7.84 -4.801 1 98 31 GLY B N 1
ATOM 1315 C CA . GLY B 1 31 ? -8.078 8.938 -4.207 1 98 31 GLY B CA 1
ATOM 1316 C C . GLY B 1 31 ? -7.281 9.719 -3.182 1 98 31 GLY B C 1
ATOM 1317 O O . GLY B 1 31 ? -7.781 10.68 -2.6 1 98 31 GLY B O 1
ATOM 1318 N N . ASP B 1 32 ? -6.039 9.32 -2.898 1 98.06 32 ASP B N 1
ATOM 1319 C CA . ASP B 1 32 ? -5.191 10.047 -1.955 1 98.06 32 ASP B CA 1
ATOM 1320 C C . ASP B 1 32 ? -4.668 11.336 -2.568 1 98.06 32 ASP B C 1
ATOM 1322 O O . ASP B 1 32 ? -3.609 11.352 -3.197 1 98.06 32 ASP B O 1
ATOM 1326 N N . LYS B 1 33 ? -5.32 12.367 -2.289 1 97.81 33 LYS B N 1
ATOM 1327 C CA . LYS B 1 33 ? -4.992 13.672 -2.861 1 97.81 33 LYS B CA 1
ATOM 1328 C C . LYS B 1 33 ? -4.43 14.609 -1.799 1 97.81 33 LYS B C 1
ATOM 1330 O O . LYS B 1 33 ? -4.703 15.812 -1.822 1 97.81 33 LYS B O 1
ATOM 1335 N N . ASN B 1 34 ? -3.773 14.07 -0.82 1 96.69 34 ASN B N 1
ATOM 1336 C CA . ASN B 1 34 ? -3.057 14.859 0.172 1 96.69 34 ASN B CA 1
ATOM 1337 C C . ASN B 1 34 ? -2.217 15.953 -0.485 1 96.69 34 ASN B C 1
ATOM 1339 O O . ASN B 1 34 ? -1.418 15.672 -1.382 1 96.69 34 ASN B O 1
ATOM 1343 N N . PRO B 1 35 ? -2.373 17.156 -0.124 1 96.44 35 PRO B N 1
ATOM 1344 C CA . PRO B 1 35 ? -1.629 18.25 -0.751 1 96.44 35 PRO B CA 1
ATOM 1345 C C . PRO B 1 35 ? -0.116 18.062 -0.65 1 96.44 35 PRO B C 1
ATOM 1347 O O . PRO B 1 35 ? 0.63 18.609 -1.469 1 96.44 35 PRO B O 1
ATOM 1350 N N . LEU B 1 36 ? 0.351 17.312 0.289 1 95.5 36 LEU B N 1
ATOM 1351 C CA . LEU B 1 36 ? 1.769 16.984 0.403 1 95.5 36 LEU B CA 1
ATOM 1352 C C . LEU B 1 36 ? 2.305 16.422 -0.909 1 95.5 36 LEU B C 1
ATOM 1354 O O . LEU B 1 36 ? 3.488 16.578 -1.217 1 95.5 36 LEU B O 1
ATOM 1358 N N . HIS B 1 37 ? 1.455 15.766 -1.631 1 98.06 37 HIS B N 1
ATOM 1359 C CA . HIS B 1 37 ? 1.879 15.039 -2.824 1 98.06 37 HIS B CA 1
ATOM 1360 C C . HIS B 1 37 ? 1.568 15.828 -4.09 1 98.06 37 HIS B C 1
ATOM 1362 O O . HIS B 1 37 ? 2.123 15.547 -5.152 1 98.06 37 HIS B O 1
ATOM 1368 N N . LEU B 1 38 ? 0.691 16.812 -4.035 1 98.25 38 LEU B N 1
ATOM 1369 C CA . LEU B 1 38 ? 0.122 17.312 -5.281 1 98.25 38 LEU B CA 1
ATOM 1370 C C . LEU B 1 38 ? 0.245 18.828 -5.363 1 98.25 38 LEU B C 1
ATOM 1372 O O . LEU B 1 38 ? 0.136 19.406 -6.445 1 98.25 38 LEU B O 1
ATOM 1376 N N . ASP B 1 39 ? 0.39 19.484 -4.238 1 97.75 39 ASP B N 1
ATOM 1377 C CA . ASP B 1 39 ? 0.285 20.938 -4.176 1 97.75 39 ASP B CA 1
ATOM 1378 C C . ASP B 1 39 ? 1.633 21.578 -3.838 1 97.75 39 ASP B C 1
ATOM 1380 O O . ASP B 1 39 ? 2.037 21.594 -2.674 1 97.75 39 ASP B O 1
ATOM 1384 N N . ASP B 1 40 ? 2.227 22.188 -4.789 1 97.75 40 ASP B N 1
ATOM 1385 C CA . ASP B 1 40 ? 3.545 22.797 -4.605 1 97.75 40 ASP B CA 1
ATOM 1386 C C . ASP B 1 40 ? 3.512 23.875 -3.529 1 97.75 40 ASP B C 1
ATOM 1388 O O . ASP B 1 40 ? 4.449 24 -2.736 1 97.75 40 ASP B O 1
ATOM 1392 N N . ASP B 1 41 ? 2.461 24.672 -3.564 1 97.19 41 ASP B N 1
ATOM 1393 C CA . ASP B 1 41 ? 2.367 25.766 -2.611 1 97.19 41 ASP B CA 1
ATOM 1394 C C . ASP B 1 41 ? 2.232 25.25 -1.182 1 97.19 41 ASP B C 1
ATOM 1396 O O . ASP B 1 41 ? 2.828 25.812 -0.256 1 97.19 41 ASP B O 1
ATOM 1400 N N . TYR B 1 42 ? 1.502 24.266 -1.009 1 94.94 42 TYR B N 1
ATOM 1401 C CA . TYR B 1 42 ? 1.39 23.656 0.307 1 94.94 42 TYR B CA 1
ATOM 1402 C C . TYR B 1 42 ? 2.715 23.031 0.733 1 94.94 42 TYR B C 1
ATOM 1404 O O . TYR B 1 42 ? 3.176 23.234 1.856 1 94.94 42 TYR B O 1
ATOM 1412 N N . ALA B 1 43 ? 3.303 22.266 -0.145 1 94.94 43 ALA B N 1
ATOM 1413 C CA . ALA B 1 43 ? 4.492 21.484 0.163 1 94.94 43 ALA B CA 1
ATOM 1414 C C . ALA B 1 43 ? 5.676 22.375 0.504 1 94.94 43 ALA B C 1
ATOM 1416 O O . ALA B 1 43 ? 6.512 22.031 1.337 1 94.94 43 ALA B O 1
ATOM 1417 N N . LYS B 1 44 ? 5.75 23.547 -0.139 1 96.06 44 LYS B N 1
ATOM 1418 C CA . LYS B 1 44 ? 6.859 24.453 0.092 1 96.06 44 LYS B CA 1
ATOM 1419 C C . LYS B 1 44 ? 6.898 24.922 1.547 1 96.06 44 LYS B C 1
ATOM 1421 O O . LYS B 1 44 ? 7.957 25.281 2.059 1 96.06 44 LYS B O 1
ATOM 1426 N N . ASP B 1 45 ? 5.785 24.859 2.178 1 93.5 45 ASP B N 1
ATOM 1427 C CA . ASP B 1 45 ? 5.672 25.375 3.541 1 93.5 45 ASP B CA 1
ATOM 1428 C C . ASP B 1 45 ? 5.848 24.25 4.566 1 93.5 45 ASP B C 1
ATOM 1430 O O . ASP B 1 45 ? 5.781 24.5 5.773 1 93.5 45 ASP B O 1
ATOM 1434 N N . THR B 1 46 ? 6.008 23.078 4.094 1 91.38 46 THR B N 1
ATOM 1435 C CA . THR B 1 46 ? 6.262 21.953 4.988 1 91.38 46 THR B CA 1
ATOM 1436 C C . THR B 1 46 ? 7.758 21.781 5.234 1 91.38 46 THR B C 1
ATOM 1438 O O . THR B 1 46 ? 8.57 22.5 4.66 1 91.38 46 THR B O 1
ATOM 1441 N N . VAL B 1 47 ? 8.086 20.844 6.102 1 90.56 47 VAL B N 1
ATOM 1442 C CA . VAL B 1 47 ? 9.477 20.562 6.434 1 90.56 47 VAL B CA 1
ATOM 1443 C C . VAL B 1 47 ? 10.203 20.016 5.207 1 90.56 47 VAL B C 1
ATOM 1445 O O . VAL B 1 47 ? 11.43 20.078 5.121 1 90.56 47 VAL B O 1
ATOM 1448 N N . PHE B 1 48 ? 9.516 19.547 4.238 1 93.5 48 PHE B N 1
ATOM 1449 C CA . PHE B 1 48 ? 10.109 18.922 3.062 1 93.5 48 PHE B CA 1
ATOM 1450 C C . PHE B 1 48 ? 10.438 19.969 2.004 1 93.5 48 PHE B C 1
ATOM 1452 O O . PHE B 1 48 ? 11.219 19.703 1.087 1 93.5 48 PHE B O 1
ATOM 1459 N N . LYS B 1 49 ? 9.719 21.109 2.008 1 96.5 49 LYS B N 1
ATOM 1460 C CA . LYS B 1 49 ? 9.961 22.281 1.169 1 96.5 49 LYS B CA 1
ATOM 1461 C C . LYS B 1 49 ? 9.609 22 -0.287 1 96.5 49 LYS B C 1
ATOM 1463 O O . LYS B 1 49 ? 9.75 22.875 -1.149 1 96.5 49 LYS B O 1
ATOM 1468 N N . GLU B 1 50 ? 9.203 20.812 -0.597 1 97.56 50 GLU B N 1
ATOM 1469 C CA . GLU B 1 50 ? 8.742 20.375 -1.909 1 97.56 50 GLU B CA 1
ATOM 1470 C C . GLU B 1 50 ? 7.77 19.203 -1.786 1 97.56 50 GLU B C 1
ATOM 1472 O O . GLU B 1 50 ? 7.633 18.625 -0.711 1 97.56 50 GLU B O 1
ATOM 1477 N N . ARG B 1 51 ? 7.07 18.922 -2.902 1 97.94 51 ARG B N 1
ATOM 1478 C CA . ARG B 1 51 ? 6.195 17.75 -2.902 1 97.94 51 ARG B CA 1
ATOM 1479 C C . ARG B 1 51 ? 7.004 16.469 -2.727 1 97.94 51 ARG B C 1
ATOM 1481 O O . ARG B 1 51 ? 8.117 16.359 -3.246 1 97.94 51 ARG B O 1
ATOM 1488 N N . ILE B 1 52 ? 6.445 15.523 -2.061 1 98 52 ILE B N 1
ATOM 1489 C CA . ILE B 1 52 ? 7.008 14.18 -1.934 1 98 52 ILE B CA 1
ATOM 1490 C C . ILE B 1 52 ? 6.016 13.148 -2.467 1 98 52 ILE B C 1
ATOM 1492 O O . ILE B 1 52 ? 4.828 13.445 -2.611 1 98 52 ILE B O 1
ATOM 1496 N N . ALA B 1 53 ? 6.492 12.023 -2.83 1 98.5 53 ALA B N 1
ATOM 1497 C CA . ALA B 1 53 ? 5.633 10.945 -3.305 1 98.5 53 ALA B CA 1
ATOM 1498 C C . ALA B 1 53 ? 4.887 10.289 -2.145 1 98.5 53 ALA B C 1
ATOM 1500 O O . ALA B 1 53 ? 5.309 10.383 -0.992 1 98.5 53 ALA B O 1
ATOM 1501 N N . HIS B 1 54 ? 3.766 9.727 -2.469 1 98.44 54 HIS B N 1
ATOM 1502 C CA . HIS B 1 54 ? 3.072 8.922 -1.472 1 98.44 54 HIS B CA 1
ATOM 1503 C C . HIS B 1 54 ? 3.961 7.793 -0.957 1 98.44 54 HIS B C 1
ATOM 1505 O O . HIS B 1 54 ? 4.543 7.043 -1.747 1 98.44 54 HIS B O 1
ATOM 1511 N N . GLY B 1 55 ? 4.023 7.613 0.383 1 97.81 55 GLY B N 1
ATOM 1512 C CA . GLY B 1 55 ? 4.719 6.453 0.917 1 97.81 55 GLY B CA 1
ATOM 1513 C C . GLY B 1 55 ? 4.184 5.137 0.384 1 97.81 55 GLY B C 1
ATOM 1514 O O . GLY B 1 55 ? 4.945 4.191 0.173 1 97.81 55 GLY B O 1
ATOM 1515 N N . MET B 1 56 ? 2.939 5.098 0.098 1 98.31 56 MET B N 1
ATOM 1516 C CA . MET B 1 56 ? 2.25 3.883 -0.335 1 98.31 56 MET B CA 1
ATOM 1517 C C . MET B 1 56 ? 2.65 3.51 -1.759 1 98.31 56 MET B C 1
ATOM 1519 O O . MET B 1 56 ? 2.445 2.373 -2.188 1 98.31 56 MET B O 1
ATOM 1523 N N . ILE B 1 57 ? 3.213 4.387 -2.564 1 98.69 57 ILE B N 1
ATOM 1524 C CA . ILE B 1 57 ? 3.785 4.008 -3.852 1 98.69 57 ILE B CA 1
ATOM 1525 C C . ILE B 1 57 ? 4.957 3.055 -3.637 1 98.69 57 ILE B C 1
ATOM 1527 O O . ILE B 1 57 ? 5.105 2.068 -4.363 1 98.69 57 ILE B O 1
ATOM 1531 N N . SER B 1 58 ? 5.781 3.338 -2.639 1 98.62 58 SER B N 1
ATOM 1532 C CA . SER B 1 58 ? 6.875 2.434 -2.301 1 98.62 58 SER B CA 1
ATOM 1533 C C . SER B 1 58 ? 6.352 1.057 -1.903 1 98.62 58 SER B C 1
ATOM 1535 O O . SER B 1 58 ? 6.957 0.036 -2.234 1 98.62 58 SER B O 1
ATOM 1537 N N . ALA B 1 59 ? 5.234 1.058 -1.143 1 98.62 59 ALA B N 1
ATOM 1538 C CA . ALA B 1 59 ? 4.59 -0.217 -0.841 1 98.62 59 ALA B CA 1
ATOM 1539 C C . ALA B 1 59 ? 4.203 -0.953 -2.121 1 98.62 59 ALA B C 1
ATOM 1541 O O . ALA B 1 59 ? 4.312 -2.18 -2.197 1 98.62 59 ALA B O 1
ATOM 1542 N N . GLY B 1 60 ? 3.736 -0.216 -3.1 1 98.69 60 GLY B N 1
ATOM 1543 C CA . GLY B 1 60 ? 3.455 -0.791 -4.406 1 98.69 60 GLY B CA 1
ATOM 1544 C C . GLY B 1 60 ? 4.684 -1.376 -5.078 1 98.69 60 GLY B C 1
ATOM 1545 O O . GLY B 1 60 ? 4.602 -2.418 -5.73 1 98.69 60 GLY B O 1
ATOM 1546 N N . VAL B 1 61 ? 5.789 -0.687 -4.941 1 98.81 61 VAL B N 1
ATOM 1547 C CA . VAL B 1 61 ? 7.035 -1.185 -5.512 1 98.81 61 VAL B CA 1
ATOM 1548 C C . VAL B 1 61 ? 7.434 -2.49 -4.828 1 98.81 61 VAL B C 1
ATOM 1550 O O . VAL B 1 61 ? 7.957 -3.402 -5.469 1 98.81 61 VAL B O 1
ATOM 1553 N N . ILE B 1 62 ? 7.172 -2.639 -3.553 1 98.81 62 ILE B N 1
ATOM 1554 C CA . ILE B 1 62 ? 7.398 -3.891 -2.838 1 98.81 62 ILE B CA 1
ATOM 1555 C C . ILE B 1 62 ? 6.527 -4.992 -3.438 1 98.81 62 ILE B C 1
ATOM 1557 O O . ILE B 1 62 ? 7.008 -6.094 -3.713 1 98.81 62 ILE B O 1
ATOM 1561 N N . SER B 1 63 ? 5.23 -4.645 -3.592 1 98.5 63 SER B N 1
ATOM 1562 C CA . SER B 1 63 ? 4.328 -5.633 -4.18 1 98.5 63 SER B CA 1
ATOM 1563 C C . SER B 1 63 ? 4.828 -6.086 -5.551 1 98.5 63 SER B C 1
ATOM 1565 O O . SER B 1 63 ? 4.719 -7.266 -5.895 1 98.5 63 SER B O 1
ATOM 1567 N N . ALA B 1 64 ? 5.359 -5.164 -6.344 1 98.44 64 ALA B N 1
ATOM 1568 C CA . ALA B 1 64 ? 5.926 -5.492 -7.648 1 98.44 64 ALA B CA 1
ATOM 1569 C C . ALA B 1 64 ? 7.086 -6.473 -7.512 1 98.44 64 ALA B C 1
ATOM 1571 O O . ALA B 1 64 ? 7.164 -7.457 -8.25 1 98.44 64 ALA B O 1
ATOM 1572 N N . ALA B 1 65 ? 7.988 -6.191 -6.586 1 98.56 65 ALA B N 1
ATOM 1573 C CA . ALA B 1 65 ? 9.133 -7.074 -6.371 1 98.56 65 ALA B CA 1
ATOM 1574 C C . ALA B 1 65 ? 8.68 -8.484 -6.02 1 98.56 65 ALA B C 1
ATOM 1576 O O . ALA B 1 65 ? 9.219 -9.469 -6.539 1 98.56 65 ALA B O 1
ATOM 1577 N N . ILE B 1 66 ? 7.676 -8.555 -5.168 1 97.69 66 ILE B N 1
ATOM 1578 C CA . ILE B 1 66 ? 7.148 -9.844 -4.734 1 97.69 66 ILE B CA 1
ATOM 1579 C C . ILE B 1 66 ? 6.527 -10.57 -5.922 1 97.69 66 ILE B C 1
ATOM 1581 O O . ILE B 1 66 ? 6.801 -11.758 -6.145 1 97.69 66 ILE B O 1
ATOM 1585 N N . ALA B 1 67 ? 5.75 -9.883 -6.707 1 96.06 67 ALA B N 1
ATOM 1586 C CA . ALA B 1 67 ? 4.977 -10.469 -7.801 1 96.06 67 ALA B CA 1
ATOM 1587 C C . ALA B 1 67 ? 5.879 -10.82 -8.984 1 96.06 67 ALA B C 1
ATOM 1589 O O . ALA B 1 67 ? 5.625 -11.789 -9.695 1 96.06 67 ALA B O 1
ATOM 1590 N N . MET B 1 68 ? 6.949 -10 -9.141 1 96.12 68 MET B N 1
ATOM 1591 C CA . MET B 1 68 ? 7.691 -10.109 -10.391 1 96.12 68 MET B CA 1
ATOM 1592 C C . MET B 1 68 ? 9.031 -10.812 -10.172 1 96.12 68 MET B C 1
ATOM 1594 O O . MET B 1 68 ? 9.641 -11.312 -11.117 1 96.12 68 MET B O 1
ATOM 1598 N N . LYS B 1 69 ? 9.516 -10.867 -8.945 1 95.81 69 LYS B N 1
ATOM 1599 C CA . LYS B 1 69 ? 10.883 -11.352 -8.734 1 95.81 69 LYS B CA 1
ATOM 1600 C C . LYS B 1 69 ? 10.906 -12.516 -7.754 1 95.81 69 LYS B C 1
ATOM 1602 O O . LYS B 1 69 ? 11.289 -13.633 -8.117 1 95.81 69 LYS B O 1
ATOM 1607 N N . LEU B 1 70 ? 10.531 -12.336 -6.59 1 94.94 70 LEU B N 1
ATOM 1608 C CA . LEU B 1 70 ? 10.625 -13.312 -5.512 1 94.94 70 LEU B CA 1
A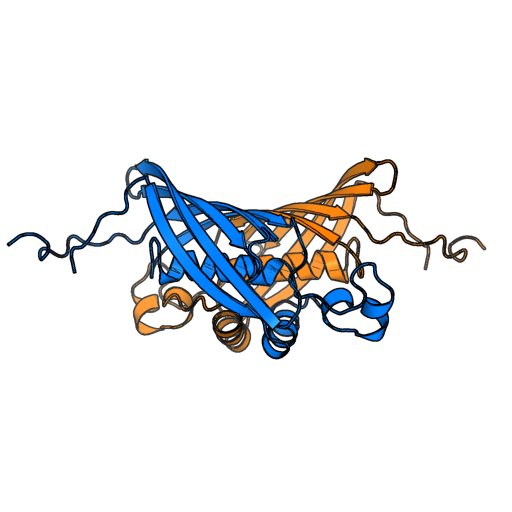TOM 1609 C C . LEU B 1 70 ? 9.414 -13.219 -4.586 1 94.94 70 LEU B C 1
ATOM 1611 O O . LEU B 1 70 ? 9.289 -12.25 -3.832 1 94.94 70 LEU B O 1
ATOM 1615 N N . PRO B 1 71 ? 8.508 -14.242 -4.637 1 95.31 71 PRO B N 1
ATOM 1616 C CA . PRO B 1 71 ? 8.594 -15.547 -5.297 1 95.31 71 PRO B CA 1
ATOM 1617 C C . PRO B 1 71 ? 8.289 -15.477 -6.789 1 95.31 71 P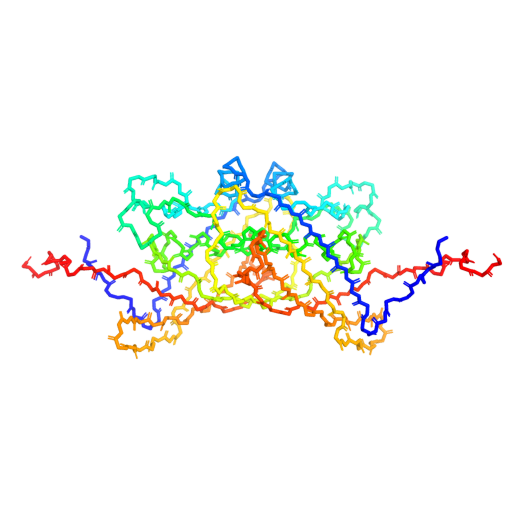RO B C 1
ATOM 1619 O O . PRO B 1 71 ? 8.664 -16.375 -7.547 1 95.31 71 PRO B O 1
ATOM 1622 N N . GLY B 1 72 ? 7.52 -14.383 -7.172 1 94.06 72 GLY B N 1
ATOM 1623 C CA . GLY B 1 72 ? 7.301 -14.242 -8.602 1 94.06 72 GLY B CA 1
ATOM 1624 C C . GLY B 1 72 ? 5.836 -14.352 -8.992 1 94.06 72 GLY B C 1
ATOM 1625 O O . GLY B 1 72 ? 4.957 -14.375 -8.133 1 94.06 72 GLY B O 1
ATOM 1626 N N . PRO B 1 73 ? 5.566 -14.367 -10.344 1 92.69 73 PRO B N 1
ATOM 1627 C CA . PRO B 1 73 ? 4.191 -14.328 -10.844 1 92.69 73 PRO B CA 1
ATOM 1628 C C . PRO B 1 73 ? 3.324 -15.445 -10.273 1 92.69 73 PRO B C 1
ATOM 1630 O O . PRO B 1 73 ? 3.775 -16.594 -10.164 1 92.69 73 PRO B O 1
ATOM 1633 N N . GLY B 1 74 ? 2.082 -15.039 -9.883 1 91.94 74 GLY B N 1
ATOM 1634 C CA . GLY B 1 74 ? 1.154 -15.992 -9.297 1 91.94 74 GLY B CA 1
ATOM 1635 C C . GLY B 1 74 ? 1.163 -15.984 -7.781 1 91.94 74 GLY B C 1
ATOM 1636 O O . GLY B 1 74 ? 0.335 -16.641 -7.148 1 91.94 74 GLY B O 1
ATOM 1637 N N . THR B 1 75 ? 2.035 -15.234 -7.164 1 94.56 75 THR B N 1
ATOM 1638 C CA . THR B 1 75 ? 2.139 -15.156 -5.711 1 94.56 75 THR B CA 1
ATOM 1639 C C . THR B 1 75 ? 0.88 -14.531 -5.117 1 94.56 75 THR B C 1
ATOM 1641 O O . THR B 1 75 ? 0.358 -13.547 -5.645 1 94.56 75 THR B O 1
ATOM 1644 N N . THR B 1 76 ? 0.439 -15.125 -4.086 1 93.81 76 THR B N 1
ATOM 1645 C CA . THR B 1 76 ? -0.68 -14.57 -3.334 1 93.81 76 THR B CA 1
ATOM 1646 C C . THR B 1 76 ? -0.182 -13.781 -2.129 1 93.81 76 THR B C 1
ATOM 1648 O O . THR B 1 76 ? 0.584 -14.297 -1.313 1 93.81 76 THR B O 1
ATOM 1651 N N . TYR B 1 77 ? -0.557 -12.625 -2.121 1 97.25 77 TYR B N 1
ATOM 1652 C CA . TYR B 1 77 ? -0.179 -11.711 -1.053 1 97.25 77 TYR B CA 1
ATOM 1653 C C . TYR B 1 77 ? -1.104 -11.859 0.149 1 97.25 77 TYR B C 1
ATOM 1655 O O . TYR B 1 77 ? -2.311 -11.633 0.042 1 97.25 77 TYR B O 1
ATOM 1663 N N . LEU B 1 78 ? -0.576 -12.227 1.361 1 98.12 78 LEU B N 1
ATOM 1664 C CA . LEU B 1 78 ? -1.404 -12.453 2.543 1 98.12 78 LEU B CA 1
ATOM 1665 C C . LEU B 1 78 ? -1.366 -11.242 3.469 1 98.12 78 LEU B C 1
ATOM 1667 O O . LEU B 1 78 ? -2.379 -10.883 4.074 1 98.12 78 LEU B O 1
ATOM 1671 N N . GLY B 1 79 ? -0.206 -10.688 3.611 1 98.81 79 GLY B N 1
ATOM 1672 C CA . GLY B 1 79 ? -0.079 -9.555 4.516 1 98.81 79 GLY B CA 1
ATOM 1673 C C . GLY B 1 79 ? 1.186 -8.75 4.285 1 98.81 79 GLY B C 1
ATOM 1674 O O . GLY B 1 79 ? 2.131 -9.234 3.656 1 98.81 79 GLY B O 1
ATOM 1675 N N . GLN B 1 80 ? 1.222 -7.57 4.855 1 98.94 80 GLN B N 1
ATOM 1676 C CA . GLN B 1 80 ? 2.354 -6.656 4.758 1 98.94 80 GLN B CA 1
ATOM 1677 C C . GLN B 1 80 ? 2.373 -5.68 5.93 1 98.94 80 GLN B C 1
ATOM 1679 O O . GLN B 1 80 ? 1.36 -5.043 6.227 1 98.94 80 GLN B O 1
ATOM 1684 N N . SER B 1 81 ? 3.477 -5.594 6.578 1 98.94 81 SER B N 1
ATOM 1685 C CA . SER B 1 81 ? 3.725 -4.48 7.488 1 98.94 81 SER B CA 1
ATOM 1686 C C . SER B 1 81 ? 4.648 -3.443 6.859 1 98.94 81 SER B C 1
ATOM 1688 O O . SER B 1 81 ? 5.594 -3.797 6.152 1 98.94 81 SER B O 1
ATOM 1690 N N . LEU B 1 82 ? 4.344 -2.229 7.113 1 98.94 82 LEU B N 1
ATOM 1691 C CA . LEU B 1 82 ? 5.102 -1.118 6.547 1 98.94 82 LEU B CA 1
ATOM 1692 C C . LEU B 1 82 ? 5.453 -0.095 7.621 1 98.94 82 LEU B C 1
ATOM 1694 O O . LEU B 1 82 ? 4.59 0.328 8.391 1 98.94 82 LEU B O 1
ATOM 1698 N N . LYS B 1 83 ? 6.629 0.273 7.699 1 98.88 83 LYS B N 1
ATOM 1699 C CA . LYS B 1 83 ? 7.113 1.436 8.438 1 98.88 83 LYS B CA 1
ATOM 1700 C C . LYS B 1 83 ? 7.73 2.467 7.496 1 98.88 83 LYS B C 1
ATOM 1702 O O . LYS B 1 83 ? 8.758 2.203 6.867 1 98.88 83 LYS B O 1
ATOM 1707 N N . PHE B 1 84 ? 7.125 3.574 7.422 1 98.69 84 PHE B N 1
ATOM 1708 C CA . PHE B 1 84 ? 7.645 4.648 6.582 1 98.69 84 PHE B CA 1
ATOM 1709 C C . PHE B 1 84 ? 8.688 5.469 7.336 1 98.69 84 PHE B C 1
ATOM 1711 O O . PHE B 1 84 ? 8.344 6.227 8.25 1 98.69 84 PHE B O 1
ATOM 1718 N N . THR B 1 85 ? 9.945 5.438 6.879 1 98.44 85 THR B N 1
ATOM 1719 C CA . THR B 1 85 ? 11.031 5.949 7.715 1 98.44 85 THR B CA 1
ATOM 1720 C C . THR B 1 85 ? 11.633 7.211 7.102 1 98.44 85 THR B C 1
ATOM 1722 O O . THR B 1 85 ? 12.414 7.91 7.75 1 98.44 85 THR B O 1
ATOM 1725 N N . GLY B 1 86 ? 11.297 7.496 5.898 1 97.44 86 GLY B N 1
ATOM 1726 C CA . GLY B 1 86 ? 11.805 8.695 5.242 1 97.44 86 GLY B CA 1
ATOM 1727 C C . GLY B 1 86 ? 11.016 9.07 4.004 1 97.44 86 GLY B C 1
ATOM 1728 O O . GLY B 1 86 ? 10.297 8.242 3.443 1 97.44 86 GLY B O 1
ATOM 1729 N N . PRO B 1 87 ? 11.141 10.273 3.58 1 97.56 87 PRO B N 1
ATOM 1730 C CA . PRO B 1 87 ? 10.398 10.727 2.4 1 97.56 87 PRO B CA 1
ATOM 1731 C C . PRO B 1 87 ? 10.984 10.188 1.096 1 97.56 87 PRO B C 1
ATOM 1733 O O . PRO B 1 87 ? 12.172 9.875 1.032 1 97.56 87 PRO B O 1
ATOM 1736 N N . VAL B 1 88 ? 10.148 9.977 0.14 1 98.31 88 VAL B N 1
ATOM 1737 C CA . VAL B 1 88 ? 10.547 9.75 -1.247 1 98.31 88 VAL B CA 1
ATOM 1738 C C . VAL B 1 88 ? 10.266 11 -2.074 1 98.31 88 VAL B C 1
ATOM 1740 O O . VAL B 1 88 ? 9.117 11.445 -2.176 1 98.31 88 VAL B O 1
ATOM 1743 N N . LYS B 1 89 ? 11.258 11.617 -2.58 1 98 89 LYS B N 1
ATOM 1744 C CA . LYS B 1 89 ? 11.07 12.773 -3.449 1 98 89 LYS B CA 1
ATOM 1745 C C . LYS B 1 89 ? 10.656 12.344 -4.855 1 98 89 LYS B C 1
ATOM 1747 O O . LYS B 1 89 ? 11.008 11.25 -5.305 1 98 89 LYS B O 1
ATOM 1752 N N . ILE B 1 90 ? 9.914 13.227 -5.469 1 98.56 90 ILE B N 1
ATOM 1753 C CA . ILE B 1 90 ? 9.57 12.969 -6.863 1 98.56 90 ILE B CA 1
ATOM 1754 C C . ILE B 1 90 ? 10.844 12.945 -7.711 1 98.56 90 ILE B C 1
ATOM 1756 O O . ILE B 1 90 ? 11.648 13.867 -7.656 1 98.56 90 ILE B O 1
ATOM 1760 N N . GLY B 1 91 ? 11.031 11.867 -8.43 1 98.44 91 GLY B N 1
ATOM 1761 C CA . GLY B 1 91 ? 12.25 11.672 -9.203 1 98.44 91 GLY B CA 1
ATOM 1762 C C . GLY B 1 91 ? 13.211 10.68 -8.578 1 98.44 91 GLY B C 1
ATOM 1763 O O . GLY B 1 91 ? 14.133 10.203 -9.234 1 98.44 91 GLY B O 1
ATOM 1764 N N . ASP B 1 92 ? 13.016 10.32 -7.336 1 98.62 92 ASP B N 1
ATOM 1765 C CA . ASP B 1 92 ? 13.867 9.328 -6.684 1 98.62 92 ASP B CA 1
ATOM 1766 C C . ASP B 1 92 ? 13.711 7.957 -7.336 1 98.62 92 ASP B C 1
ATOM 1768 O O . ASP B 1 92 ? 12.648 7.629 -7.863 1 98.62 92 ASP B O 1
ATOM 1772 N N . THR B 1 93 ? 14.742 7.23 -7.305 1 98.88 93 THR B N 1
ATOM 1773 C CA . THR B 1 93 ? 14.664 5.801 -7.586 1 98.88 93 THR B CA 1
ATOM 1774 C C . THR B 1 93 ? 14.523 5.004 -6.297 1 98.88 93 THR B C 1
ATOM 1776 O O . THR B 1 93 ? 15.352 5.125 -5.391 1 98.88 93 THR B O 1
ATOM 1779 N N . VAL B 1 94 ? 13.492 4.238 -6.23 1 98.88 94 VAL B N 1
ATOM 1780 C CA . VAL B 1 94 ? 13.242 3.395 -5.066 1 98.88 94 VAL B CA 1
ATOM 1781 C C . VAL B 1 94 ? 13.586 1.944 -5.395 1 98.88 94 VAL B C 1
ATOM 1783 O O . VAL B 1 94 ? 13.102 1.394 -6.383 1 98.88 94 VAL B O 1
ATOM 1786 N N . THR B 1 95 ? 14.438 1.362 -4.578 1 98.88 95 THR B N 1
ATOM 1787 C CA . THR B 1 95 ? 14.781 -0.049 -4.707 1 98.88 95 THR B CA 1
ATOM 1788 C C . THR B 1 95 ? 14.172 -0.861 -3.566 1 98.88 95 THR B C 1
ATOM 1790 O O . THR B 1 95 ? 14.508 -0.65 -2.4 1 98.88 95 THR B O 1
ATOM 1793 N N . ALA B 1 96 ? 13.305 -1.77 -3.918 1 98.88 96 ALA B N 1
ATOM 1794 C CA . ALA B 1 96 ? 12.75 -2.723 -2.961 1 98.88 96 ALA B CA 1
ATOM 1795 C C . ALA B 1 96 ? 13.586 -3.996 -2.906 1 98.88 96 ALA B C 1
ATOM 1797 O O . ALA B 1 96 ? 13.805 -4.648 -3.93 1 98.88 96 ALA B O 1
ATOM 1798 N N . SER B 1 97 ? 13.992 -4.34 -1.745 1 98.88 97 SER B N 1
ATOM 1799 C CA . SER B 1 97 ? 14.758 -5.566 -1.534 1 98.88 97 SER B CA 1
ATOM 1800 C C . SER B 1 97 ? 13.977 -6.566 -0.689 1 98.88 97 SER B C 1
ATOM 1802 O O . SER B 1 97 ? 13.336 -6.188 0.292 1 98.88 97 SER B O 1
ATOM 1804 N N . LEU B 1 98 ? 14.078 -7.797 -1.109 1 98.81 98 LEU B N 1
ATOM 1805 C CA . LEU B 1 98 ? 13.359 -8.898 -0.475 1 98.81 98 LEU B CA 1
ATOM 1806 C C . LEU B 1 98 ? 14.328 -9.961 0.03 1 98.81 98 LEU B C 1
ATOM 1808 O O . LEU B 1 98 ? 15.32 -10.266 -0.633 1 98.81 98 LEU B O 1
ATOM 1812 N N . ARG B 1 99 ? 13.984 -10.492 1.181 1 98.75 99 ARG B N 1
ATOM 1813 C CA . ARG B 1 99 ? 14.711 -11.656 1.684 1 98.75 99 ARG B CA 1
ATOM 1814 C C . ARG B 1 99 ? 13.766 -12.641 2.367 1 98.75 99 ARG B C 1
ATOM 1816 O O . ARG B 1 99 ? 13.047 -12.273 3.303 1 98.75 99 ARG B O 1
ATOM 1823 N N . VAL B 1 100 ? 13.82 -13.891 1.925 1 98.56 100 VAL B N 1
ATOM 1824 C CA . VAL B 1 100 ? 12.984 -14.906 2.543 1 98.56 100 VAL B CA 1
ATOM 1825 C C . VAL B 1 100 ? 13.492 -15.219 3.951 1 98.56 100 VAL B C 1
ATOM 1827 O O . VAL B 1 100 ? 14.625 -15.672 4.121 1 98.56 100 VAL B O 1
ATOM 1830 N N . LYS B 1 101 ? 12.68 -14.977 4.852 1 98.69 101 LYS B N 1
ATOM 1831 C CA . LYS B 1 101 ? 13.047 -15.117 6.254 1 98.69 101 LYS B CA 1
ATOM 1832 C C . LYS B 1 101 ? 12.617 -16.484 6.797 1 98.69 101 LYS B C 1
ATOM 1834 O O . LYS B 1 101 ? 13.312 -17.062 7.629 1 98.69 101 LYS B O 1
ATOM 1839 N N . GLU B 1 102 ? 11.484 -16.938 6.352 1 98.31 102 GLU B N 1
ATOM 1840 C CA . GLU B 1 102 ? 10.883 -18.156 6.887 1 98.31 102 GLU B CA 1
ATOM 1841 C C . GLU B 1 102 ? 9.953 -18.797 5.867 1 98.31 102 GLU B C 1
ATOM 1843 O O . GLU B 1 102 ? 9.32 -18.109 5.066 1 98.31 102 GLU B O 1
ATOM 1848 N N . LEU B 1 103 ? 9.914 -20.125 5.926 1 96.88 103 LEU B N 1
ATOM 1849 C CA . LEU B 1 103 ? 8.945 -20.922 5.188 1 96.88 103 LEU B CA 1
ATOM 1850 C C . LEU B 1 103 ? 8.188 -21.859 6.121 1 96.88 103 LEU B C 1
ATOM 1852 O O . LEU B 1 103 ? 8.797 -22.641 6.852 1 96.88 103 LEU B O 1
ATOM 1856 N N . LYS B 1 104 ? 6.957 -21.703 6.098 1 97.31 104 LYS B N 1
ATOM 1857 C CA . LYS B 1 104 ? 6.094 -22.578 6.891 1 97.31 104 LYS B CA 1
ATOM 1858 C C . LYS B 1 104 ? 5.238 -23.469 5.996 1 97.31 104 LYS B C 1
ATOM 1860 O O . LYS B 1 104 ? 4.348 -22.984 5.293 1 97.31 104 LYS B O 1
ATOM 1865 N N . GLU B 1 105 ? 5.41 -24.703 6.129 1 93.56 105 GLU B N 1
ATOM 1866 C CA . GLU B 1 105 ? 4.652 -25.656 5.324 1 93.56 105 GLU B CA 1
ATOM 1867 C C . GLU B 1 105 ? 3.287 -25.938 5.945 1 93.56 105 GLU B C 1
ATOM 1869 O O . GLU B 1 105 ? 3.188 -26.203 7.148 1 93.56 105 GLU B O 1
ATOM 1874 N N . LYS B 1 106 ? 2.365 -25.797 5.145 1 93.56 106 LYS B N 1
ATOM 1875 C CA . LYS B 1 106 ? 1.01 -26.203 5.504 1 93.56 106 LYS B CA 1
ATOM 1876 C C . LYS B 1 106 ? 0.565 -27.406 4.68 1 93.56 106 LYS B C 1
ATOM 1878 O O . LYS B 1 106 ? 1.342 -27.938 3.887 1 93.56 106 LYS B O 1
ATOM 1883 N N . THR B 1 107 ? -0.63 -27.828 4.949 1 91.69 107 THR B N 1
ATOM 1884 C CA . THR B 1 107 ? -1.118 -29.047 4.305 1 91.69 107 THR B CA 1
ATOM 1885 C C . THR B 1 107 ? -1.181 -28.875 2.791 1 91.69 107 THR B C 1
ATOM 1887 O O . THR B 1 107 ? -0.736 -29.734 2.039 1 91.69 107 THR B O 1
ATOM 1890 N N . LYS B 1 108 ? -1.63 -27.672 2.336 1 90.38 108 LYS B N 1
ATOM 1891 C CA . LYS B 1 108 ? -1.918 -27.516 0.912 1 90.38 108 LYS B CA 1
ATOM 1892 C C . LYS B 1 108 ? -1.061 -26.422 0.288 1 90.38 108 LYS B C 1
ATOM 1894 O O . LYS B 1 108 ? -1.125 -26.188 -0.921 1 90.38 108 LYS B O 1
ATOM 1899 N N . PHE B 1 109 ? -0.377 -25.734 1.138 1 90.94 109 PHE B N 1
ATOM 1900 C CA . PHE B 1 109 ? 0.431 -24.641 0.616 1 90.94 109 PHE B CA 1
ATOM 1901 C C . PHE B 1 109 ? 1.544 -24.281 1.592 1 90.94 109 PHE B C 1
ATOM 1903 O O . PHE B 1 109 ? 1.611 -24.828 2.695 1 90.94 109 PHE B O 1
ATOM 1910 N N . THR B 1 110 ? 2.52 -23.531 1.08 1 94.31 110 THR B N 1
ATOM 1911 C CA . THR B 1 110 ? 3.592 -22.984 1.902 1 94.31 110 THR B CA 1
ATOM 1912 C C . THR B 1 110 ? 3.393 -21.484 2.121 1 94.31 110 THR B C 1
ATOM 1914 O O . THR B 1 110 ? 3.006 -20.766 1.2 1 94.31 110 THR B O 1
ATOM 1917 N N . ILE B 1 111 ? 3.65 -21.078 3.307 1 97.25 111 ILE B N 1
ATOM 1918 C CA . ILE B 1 111 ? 3.652 -19.656 3.6 1 97.25 111 ILE B CA 1
ATOM 1919 C C . ILE B 1 111 ? 5.09 -19.156 3.756 1 97.25 111 ILE B C 1
ATOM 1921 O O . ILE B 1 111 ? 5.863 -19.719 4.535 1 97.25 111 ILE B O 1
ATOM 1925 N N . ALA B 1 112 ? 5.379 -18.172 3.037 1 98.06 112 ALA B N 1
ATOM 1926 C CA . ALA B 1 112 ? 6.695 -17.547 3.15 1 98.06 112 ALA B CA 1
ATOM 1927 C C . ALA B 1 112 ? 6.602 -16.188 3.848 1 98.06 112 ALA B C 1
ATOM 1929 O O . ALA B 1 112 ? 5.711 -15.391 3.549 1 98.06 112 ALA B O 1
ATOM 1930 N N . THR B 1 113 ? 7.453 -15.961 4.801 1 98.81 113 THR B N 1
ATOM 1931 C CA . THR B 1 113 ? 7.68 -14.641 5.375 1 98.81 113 THR B CA 1
ATOM 1932 C C . THR B 1 113 ? 8.898 -13.977 4.742 1 98.81 113 THR B C 1
ATOM 1934 O O . THR B 1 113 ? 9.992 -14.555 4.73 1 98.81 113 THR B O 1
ATOM 1937 N N . ILE B 1 114 ? 8.711 -12.812 4.258 1 98.81 114 ILE B N 1
ATOM 1938 C CA . ILE B 1 114 ? 9.75 -12.117 3.502 1 98.81 114 ILE B CA 1
ATOM 1939 C C . ILE B 1 114 ? 10.023 -10.75 4.137 1 98.81 114 ILE B C 1
ATOM 1941 O O . ILE B 1 114 ? 9.102 -9.953 4.32 1 98.81 114 ILE B O 1
ATOM 1945 N N . THR B 1 115 ? 11.297 -10.5 4.48 1 98.94 115 THR B N 1
ATOM 1946 C CA . THR B 1 115 ? 11.672 -9.148 4.879 1 98.94 115 THR B CA 1
ATOM 1947 C C . THR B 1 115 ? 11.703 -8.211 3.674 1 98.94 115 THR B C 1
ATOM 1949 O O . THR B 1 115 ? 12.227 -8.57 2.617 1 98.94 115 THR B O 1
ATOM 1952 N N . THR B 1 116 ? 11.172 -7.07 3.801 1 98.94 116 THR B N 1
ATOM 1953 C CA . THR B 1 116 ? 11.078 -6.102 2.713 1 98.94 116 THR B CA 1
ATOM 1954 C C . THR B 1 116 ? 11.688 -4.766 3.125 1 98.94 116 THR B C 1
ATOM 1956 O O . THR B 1 116 ? 11.398 -4.258 4.211 1 98.94 116 THR B O 1
ATOM 1959 N N . THR B 1 117 ? 12.539 -4.191 2.311 1 98.94 117 THR B N 1
ATOM 1960 C CA . THR B 1 117 ? 13.156 -2.891 2.559 1 98.94 117 THR B CA 1
ATOM 1961 C C . THR B 1 117 ? 13.234 -2.076 1.271 1 98.94 117 THR B C 1
ATOM 1963 O O . THR B 1 117 ? 13.578 -2.605 0.215 1 98.94 117 THR B O 1
ATOM 1966 N N . CYS B 1 118 ? 12.836 -0.83 1.358 1 98.94 118 CYS B N 1
ATOM 1967 C CA . CYS B 1 118 ? 13.016 0.1 0.25 1 98.94 118 CYS B CA 1
ATOM 1968 C C . CYS B 1 118 ? 14.078 1.141 0.58 1 98.94 118 CYS B C 1
ATOM 1970 O O . CYS B 1 118 ? 14.047 1.749 1.651 1 98.94 118 CYS B O 1
ATOM 1972 N N . VAL B 1 119 ? 14.945 1.387 -0.356 1 98.81 119 VAL B N 1
ATOM 1973 C CA . VAL B 1 119 ? 15.938 2.451 -0.229 1 98.81 119 VAL B CA 1
ATOM 1974 C C . VAL B 1 119 ? 15.867 3.365 -1.451 1 98.81 119 VAL B C 1
ATOM 1976 O O . VAL B 1 119 ? 15.469 2.936 -2.535 1 98.81 119 VAL B O 1
ATOM 1979 N N . ASN B 1 120 ? 16.203 4.641 -1.28 1 98.62 120 ASN B N 1
ATOM 1980 C CA . ASN B 1 120 ? 16.328 5.523 -2.434 1 98.62 120 ASN B CA 1
ATOM 1981 C C . ASN B 1 120 ? 17.734 5.449 -3.043 1 98.62 120 ASN B C 1
ATOM 1983 O O . ASN B 1 120 ? 18.547 4.621 -2.635 1 98.62 120 ASN B O 1
ATOM 1987 N N . GLN B 1 121 ? 18.031 6.285 -4.059 1 98.38 121 GLN B N 1
ATOM 1988 C CA . GLN B 1 121 ? 19.281 6.215 -4.801 1 98.38 121 GLN B CA 1
ATOM 1989 C C . GLN B 1 121 ? 20.469 6.598 -3.916 1 98.38 121 GLN B C 1
ATOM 1991 O O . GLN B 1 121 ? 21.625 6.312 -4.25 1 98.38 121 GLN B O 1
ATOM 1996 N N . GLU B 1 122 ? 20.219 7.215 -2.799 1 98.12 122 GLU B N 1
ATOM 1997 C CA . GLU B 1 122 ? 21.266 7.617 -1.877 1 98.12 122 GLU B CA 1
ATOM 1998 C C . GLU B 1 122 ? 21.516 6.551 -0.812 1 98.12 122 GLU B C 1
ATOM 2000 O O . GLU B 1 122 ? 22.328 6.734 0.085 1 98.12 122 GLU B O 1
ATOM 2005 N N . GLY B 1 123 ? 20.766 5.531 -0.894 1 98 123 GLY B N 1
ATOM 2006 C CA . GLY B 1 123 ? 20.922 4.441 0.055 1 98 123 GLY B CA 1
ATOM 2007 C C . GLY B 1 123 ? 20.156 4.652 1.345 1 98 123 GLY B C 1
ATOM 2008 O O . GLY B 1 123 ? 20.328 3.908 2.311 1 98 123 GLY B O 1
ATOM 2009 N N . ARG B 1 124 ? 19.344 5.637 1.376 1 98.31 124 ARG B N 1
ATOM 2010 C CA . ARG B 1 124 ? 18.531 5.887 2.557 1 98.31 124 ARG B CA 1
ATOM 2011 C C . ARG B 1 124 ? 17.312 4.969 2.588 1 98.31 124 ARG B C 1
ATOM 2013 O O . ARG B 1 124 ? 16.609 4.824 1.584 1 98.31 124 ARG B O 1
ATOM 2020 N N . VAL B 1 125 ? 17.062 4.32 3.785 1 98.81 125 VAL B N 1
ATOM 2021 C CA . VAL B 1 125 ? 15.883 3.48 3.945 1 98.81 125 VAL B CA 1
ATOM 2022 C C . VAL B 1 125 ? 14.633 4.359 4.035 1 98.81 125 VAL B C 1
ATOM 2024 O O . VAL B 1 125 ? 14.57 5.273 4.859 1 98.81 125 VAL B O 1
ATOM 2027 N N . VAL B 1 126 ? 13.664 4.078 3.225 1 98.81 126 VAL B N 1
ATOM 2028 C CA . VAL B 1 126 ? 12.469 4.914 3.213 1 98.81 126 VAL B CA 1
ATOM 2029 C C . VAL B 1 126 ? 11.266 4.105 3.689 1 98.81 126 VAL B C 1
ATOM 2031 O O . VAL B 1 126 ? 10.281 4.668 4.172 1 98.81 126 VAL B O 1
ATOM 2034 N N . VAL B 1 127 ? 11.281 2.768 3.498 1 98.88 127 VAL B N 1
ATOM 2035 C CA . VAL B 1 127 ? 10.25 1.884 4.02 1 98.88 127 VAL B CA 1
ATOM 2036 C C . VAL B 1 127 ? 10.875 0.572 4.488 1 98.88 127 VAL B C 1
ATOM 2038 O O . VAL B 1 127 ? 11.781 0.045 3.842 1 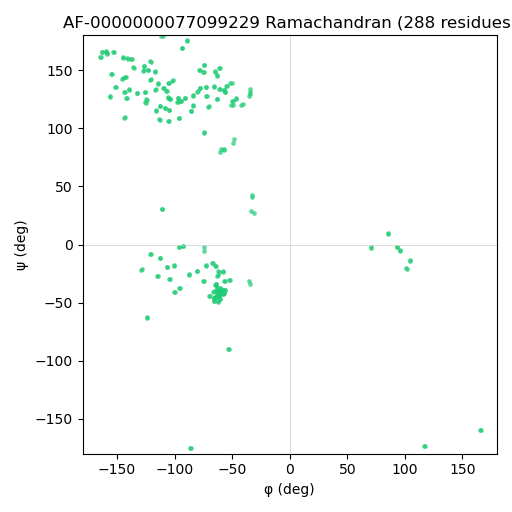98.88 127 VAL B O 1
ATOM 2041 N N . GLU B 1 128 ? 10.383 0.042 5.48 1 98.88 128 GLU B N 1
ATOM 2042 C CA . GLU B 1 128 ? 10.75 -1.284 5.969 1 98.88 128 GLU B CA 1
ATOM 2043 C C . GLU B 1 128 ? 9.516 -2.074 6.402 1 98.88 128 GLU B C 1
ATOM 2045 O O . GLU B 1 128 ? 8.477 -1.489 6.723 1 98.88 128 GLU B O 1
ATOM 2050 N N . GLY B 1 129 ? 9.695 -3.398 6.445 1 98.81 129 GLY B N 1
ATOM 2051 C CA . GLY B 1 129 ? 8.586 -4.227 6.902 1 98.81 129 GLY B CA 1
ATOM 2052 C C . GLY B 1 129 ? 8.781 -5.699 6.586 1 98.81 129 GLY B C 1
ATOM 2053 O O . GLY B 1 129 ? 9.914 -6.172 6.469 1 98.81 129 GLY B O 1
ATOM 2054 N N . GLU B 1 130 ? 7.648 -6.363 6.605 1 98.88 130 GLU B N 1
ATOM 2055 C CA . GLU B 1 130 ? 7.605 -7.793 6.324 1 98.88 130 GLU B CA 1
ATOM 2056 C C . GLU B 1 130 ? 6.328 -8.172 5.578 1 98.88 130 GLU B C 1
ATOM 2058 O O . GLU B 1 130 ? 5.258 -7.633 5.859 1 98.88 130 GLU B O 1
ATOM 2063 N N . ALA B 1 131 ? 6.504 -9.086 4.699 1 98.88 131 ALA B N 1
ATOM 2064 C CA . ALA B 1 131 ? 5.363 -9.609 3.949 1 98.88 131 ALA B CA 1
ATOM 2065 C C . ALA B 1 131 ? 5.156 -11.094 4.23 1 98.88 131 ALA B C 1
ATOM 2067 O O . ALA B 1 131 ? 6.113 -11.82 4.516 1 98.88 131 ALA B O 1
ATOM 2068 N N . THR B 1 132 ? 3.973 -11.539 4.184 1 98.81 132 THR B N 1
ATOM 2069 C CA . THR B 1 132 ? 3.615 -12.953 4.133 1 98.81 132 THR B CA 1
ATOM 2070 C C . THR B 1 132 ? 2.902 -13.281 2.826 1 98.81 132 THR B C 1
ATOM 2072 O O . THR B 1 132 ? 2.012 -12.547 2.395 1 98.81 132 THR B O 1
ATOM 2075 N N . VAL B 1 133 ? 3.33 -14.367 2.203 1 97.94 133 VAL B N 1
ATOM 2076 C CA . VAL B 1 133 ? 2.781 -14.688 0.889 1 97.94 133 VAL B CA 1
ATOM 2077 C C . VAL B 1 133 ? 2.668 -16.203 0.73 1 97.94 133 VAL B C 1
ATOM 2079 O O . VAL B 1 133 ? 3.277 -16.953 1.491 1 97.94 133 VAL B O 1
ATOM 2082 N N . ILE B 1 134 ? 1.877 -16.625 -0.184 1 95.56 134 ILE B N 1
ATOM 2083 C CA . ILE B 1 134 ? 1.862 -18 -0.7 1 95.56 134 ILE B CA 1
ATOM 2084 C C . ILE B 1 134 ? 2.498 -18.031 -2.088 1 95.56 134 ILE B C 1
ATOM 2086 O O . ILE B 1 134 ? 1.923 -17.516 -3.055 1 95.56 134 ILE B O 1
ATOM 2090 N N . PRO B 1 135 ? 3.695 -18.562 -2.148 1 94.75 135 PRO B N 1
ATOM 2091 C CA . PRO B 1 135 ? 4.336 -18.656 -3.461 1 94.75 135 PRO B CA 1
ATOM 2092 C C . PRO B 1 135 ? 3.539 -19.531 -4.438 1 94.75 135 PRO B C 1
ATOM 2094 O O . PRO B 1 135 ? 2.748 -20.375 -4.02 1 94.75 135 PRO B O 1
ATOM 2097 N N . PRO B 1 136 ? 3.688 -19.219 -5.707 1 88 136 PRO B N 1
ATOM 2098 C CA . PRO B 1 136 ? 2.996 -20.047 -6.691 1 88 136 PRO B CA 1
ATOM 2099 C C . PRO B 1 136 ? 3.443 -21.516 -6.645 1 88 136 PRO B C 1
ATOM 2101 O O . PRO B 1 136 ? 4.578 -21.797 -6.266 1 88 136 PRO B O 1
ATOM 2104 N N . GLU B 1 137 ? 2.395 -22.375 -6.672 1 71.5 137 GLU B N 1
ATOM 2105 C CA . GLU B 1 137 ? 2.74 -23.797 -6.727 1 71.5 137 GLU B CA 1
ATOM 2106 C C . GLU B 1 137 ? 3.559 -24.109 -7.973 1 71.5 137 GLU B C 1
ATOM 2108 O O . GLU B 1 137 ? 3.234 -23.656 -9.07 1 71.5 137 GLU B O 1
ATOM 2113 N N . HIS B 1 138 ? 4.797 -23.859 -7.898 1 56.06 138 HIS B N 1
ATOM 2114 C CA . HIS B 1 138 ? 5.535 -24.281 -9.086 1 56.06 138 HIS B CA 1
ATOM 2115 C C . HIS B 1 138 ? 5.348 -25.781 -9.352 1 56.06 138 HIS B C 1
ATOM 2117 O O . HIS B 1 138 ? 5.602 -26.609 -8.469 1 56.06 138 HIS B O 1
ATOM 2123 N N . LYS B 1 139 ? 4.23 -26.094 -9.969 1 45.5 139 LYS B N 1
ATOM 2124 C CA . LYS B 1 139 ? 4.242 -27.453 -10.492 1 45.5 139 LYS B CA 1
ATOM 2125 C C . LYS B 1 139 ? 5.637 -27.844 -10.969 1 45.5 139 LYS B C 1
ATOM 2127 O O . LYS B 1 139 ? 6.414 -26.984 -11.398 1 45.5 139 LYS B O 1
ATOM 2132 N N . GLU B 1 140 ? 6.105 -29.047 -10.594 1 38.81 140 GLU B N 1
ATOM 2133 C CA . GLU B 1 140 ? 7.324 -29.766 -10.953 1 38.81 140 GLU B CA 1
ATOM 2134 C C . GLU B 1 140 ? 7.746 -29.453 -12.383 1 38.81 140 GLU B C 1
ATOM 2136 O O . GLU B 1 140 ? 7.164 -29.984 -13.336 1 38.81 140 GLU B O 1
ATOM 2141 N N . ASP B 1 141 ? 7.699 -28.312 -12.898 1 36.75 141 ASP B N 1
ATOM 2142 C CA . ASP B 1 141 ? 8.344 -28.578 -14.188 1 36.75 141 ASP B CA 1
ATOM 2143 C C . ASP B 1 141 ? 9.672 -29.297 -14 1 36.75 141 ASP B C 1
ATOM 2145 O O . ASP B 1 141 ? 10.453 -28.953 -13.109 1 36.75 141 ASP B O 1
ATOM 2149 N N . THR B 1 142 ? 9.836 -30.5 -14.562 1 32.81 142 THR B N 1
ATOM 2150 C CA . THR B 1 142 ? 10.867 -31.5 -14.812 1 32.81 142 THR B CA 1
ATOM 2151 C C . THR B 1 142 ? 12.211 -30.828 -15.094 1 32.81 142 THR B C 1
ATOM 2153 O O . THR B 1 142 ? 13.234 -31.5 -15.242 1 32.81 142 THR B O 1
ATOM 2156 N N . ALA B 1 143 ? 12.172 -29.578 -15.719 1 34.38 143 ALA B N 1
ATOM 2157 C CA . ALA B 1 143 ? 13.422 -29.391 -16.438 1 34.38 143 ALA B CA 1
ATOM 2158 C C . ALA B 1 143 ? 14.57 -29.078 -15.484 1 34.38 143 ALA B C 1
ATOM 2160 O O . ALA B 1 143 ? 15.648 -28.672 -15.914 1 34.38 143 ALA B O 1
ATOM 2161 N N . CYS B 1 144 ? 14.352 -28.891 -14.125 1 31.78 144 CYS B N 1
ATOM 2162 C CA . CYS B 1 144 ? 15.648 -28.797 -13.469 1 31.78 144 CYS B CA 1
ATOM 2163 C C . CYS B 1 144 ? 16.438 -30.094 -13.641 1 31.78 144 CYS B C 1
ATOM 2165 O O . CYS B 1 144 ? 17.516 -30.25 -13.055 1 31.78 144 CYS B O 1
ATOM 2167 N N . LEU B 1 145 ? 15.68 -31.234 -13.836 1 27.42 145 LEU B N 1
ATOM 2168 C CA . LEU B 1 145 ? 16.375 -32.531 -13.828 1 27.42 145 LEU B CA 1
ATOM 2169 C C . LEU B 1 145 ? 17.531 -32.531 -14.82 1 27.42 145 LEU B C 1
ATOM 2171 O O . LEU B 1 145 ? 18.625 -33 -14.5 1 27.42 145 LEU B O 1
ATOM 2175 N N . ASN B 1 146 ? 17.344 -32.938 -16.156 1 23.8 146 ASN B N 1
ATOM 2176 C CA . ASN B 1 146 ? 18.453 -33.5 -16.906 1 23.8 146 ASN B CA 1
ATOM 2177 C C . ASN B 1 146 ? 19.438 -32.438 -17.359 1 23.8 146 ASN B C 1
ATOM 2179 O O . ASN B 1 146 ? 19.047 -31.375 -17.828 1 23.8 146 ASN B O 1
#

InterPro domains:
  IPR002539 MaoC-like dehydratase domain [PF01575] (17-116)
  IPR029069 HotDog domain superfamily [SSF54637] (7-138)
  IPR050965 UPF0336/Enoyl-CoA hydratase-related [PTHR43437] (2-139)

Solvent-accessible surface area (backbone atoms only — not comparable to full-atom values): 15077 Å² total; per-residue (Å²): 130,63,73,74,72,89,47,70,65,45,66,49,69,35,70,47,67,39,42,66,67,36,45,53,49,48,22,65,59,29,56,36,71,29,39,49,52,74,30,59,77,60,9,45,74,42,98,72,49,41,43,30,43,59,72,63,52,56,53,33,28,40,50,9,26,32,21,69,59,54,78,10,62,65,42,41,73,39,33,37,39,40,35,49,69,44,86,45,50,62,62,37,36,40,34,23,36,40,31,31,69,40,76,46,80,51,97,88,49,47,40,34,34,28,39,37,38,27,23,38,81,85,66,46,62,26,34,36,41,38,34,34,30,33,55,46,80,70,68,78,62,65,76,59,68,126,125,57,66,74,71,90,47,70,67,45,66,50,70,35,70,49,66,39,42,66,66,35,44,54,49,49,23,65,60,28,57,36,70,29,39,48,52,73,29,57,77,60,8,44,75,41,97,72,50,40,44,31,43,59,72,63,52,56,53,34,29,39,51,10,26,32,20,68,59,56,79,8,63,62,42,42,72,40,31,38,39,40,36,49,69,43,86,45,49,63,61,37,36,41,35,23,36,40,32,32,69,40,75,46,81,51,98,88,48,48,39,35,34,28,39,37,37,27,24,38,80,82,66,47,61,26,36,37,40,37,34,32,30,34,56,46,80,72,67,80,60,64,67,50,68,124

Foldseek 3Di:
DAPPPDDAFDKDKDKDAAALVNQVVVCVVPVPPPCLAPPQVVVCPDPNNGRFGDPCVLVVRQVCCVQPPVVHPPKFWDDKDKDFDDTHHHGWMKMKMKGFHDWDDDPPFIKTKIWIWIATPVRHTGMTIITIITRPPPDPPPVVPD/DAPPPDDAFDKDKDKDAAALVNQVVVCVVPVPPPCLAPPQVVVCPDPNNGRFGDPCVLVVRQVCCVQPPVVHPPKFWDDKDKDFDDTHHHGWMKMKMKGFHDWDDDPPFIKTKIWIWIATPVRHTGMTIITIITRPPPDPPVVNPD